Protein AF-A0A812WXT7-F1 (afdb_monomer_lite)

Foldseek 3Di:
DDDDDDDDDPDPPPPPDPPDPPPQFDDQDDQDAAPALCLCVLCVVCPVLLVPLLAVVSLLVSSLVSLVVLLVVLCVQLPPVVPQKHFRVSLVVVVVVQVVPPDNPRVSNNSNLSVLVSVVCVVDDRGNPDIQGNVNSVVSSVVSSLDPRNVVNSVVVSCVSNDPPSCDPPHDDDPVNVVVSNVD

Structure (mmCIF, N/CA/C/O backbone):
data_AF-A0A812WXT7-F1
#
_entry.id   AF-A0A812WXT7-F1
#
loop_
_atom_site.group_PDB
_atom_site.id
_atom_site.type_symbol
_atom_site.label_atom_id
_atom_site.label_alt_id
_atom_site.label_comp_id
_atom_site.label_asym_id
_atom_site.label_entity_id
_atom_site.label_seq_id
_atom_site.pdbx_PDB_ins_code
_atom_site.Cartn_x
_atom_site.Cartn_y
_atom_site.Cartn_z
_atom_site.occupancy
_atom_site.B_iso_or_equiv
_atom_site.auth_seq_id
_atom_site.auth_comp_id
_atom_site.auth_asym_id
_atom_site.auth_atom_id
_atom_site.pdbx_PDB_model_num
ATOM 1 N N . MET A 1 1 ? 9.329 -41.375 73.155 1.00 50.59 1 MET A N 1
ATOM 2 C CA . MET A 1 1 ? 8.794 -41.539 71.786 1.00 50.59 1 MET A CA 1
ATOM 3 C C . MET A 1 1 ? 8.196 -40.204 71.360 1.00 50.59 1 MET A C 1
ATOM 5 O O . MET A 1 1 ? 7.171 -39.818 71.901 1.00 50.59 1 MET A O 1
ATOM 9 N N . LEU A 1 2 ? 8.899 -39.447 70.510 1.00 48.34 2 LEU A N 1
ATOM 10 C CA . LEU A 1 2 ? 8.478 -38.122 70.032 1.00 48.34 2 LEU A CA 1
ATOM 11 C C . LEU A 1 2 ? 7.523 -38.287 68.840 1.00 48.34 2 LEU A C 1
ATOM 13 O O . LEU A 1 2 ? 7.924 -38.811 67.802 1.00 48.34 2 LEU A O 1
ATOM 17 N N . GLY A 1 3 ? 6.275 -37.841 68.988 1.00 45.75 3 GLY A N 1
ATOM 18 C CA . GLY A 1 3 ? 5.285 -37.813 67.912 1.00 45.75 3 GLY A CA 1
ATOM 19 C C . GLY A 1 3 ? 5.501 -36.611 66.992 1.00 45.75 3 GLY A C 1
ATOM 20 O O . GLY A 1 3 ? 5.468 -35.469 67.441 1.00 45.75 3 GLY A O 1
ATOM 21 N N . ARG A 1 4 ? 5.728 -36.864 65.698 1.00 60.78 4 ARG A N 1
ATOM 22 C CA . ARG A 1 4 ? 5.777 -35.834 64.651 1.00 60.78 4 ARG A CA 1
ATOM 23 C C . ARG A 1 4 ? 4.359 -35.521 64.178 1.00 60.78 4 ARG A C 1
ATOM 25 O O . ARG A 1 4 ? 3.701 -36.369 63.586 1.00 60.78 4 ARG A O 1
ATOM 32 N N . MET A 1 5 ? 3.915 -34.295 64.432 1.00 56.25 5 MET A N 1
ATOM 33 C CA . MET A 1 5 ? 2.644 -33.748 63.963 1.00 56.25 5 MET A CA 1
ATOM 34 C C . MET A 1 5 ? 2.854 -33.175 62.552 1.00 56.25 5 MET A C 1
ATOM 36 O O . MET A 1 5 ? 3.614 -32.226 62.369 1.00 56.25 5 MET A O 1
ATOM 40 N N . VAL A 1 6 ? 2.246 -33.800 61.543 1.00 58.62 6 VAL A N 1
ATOM 41 C CA . VAL A 1 6 ? 2.326 -33.373 60.138 1.00 58.62 6 VAL A CA 1
ATOM 42 C C . VAL A 1 6 ? 1.180 -32.399 59.863 1.00 58.62 6 VAL A C 1
ATOM 44 O O . VAL A 1 6 ? 0.021 -32.799 59.804 1.00 58.62 6 VAL A O 1
ATOM 47 N N . CYS A 1 7 ? 1.503 -31.114 59.713 1.00 61.91 7 CYS A N 1
ATOM 48 C CA . CYS A 1 7 ? 0.559 -30.085 59.275 1.00 61.91 7 CYS A CA 1
ATOM 49 C C . CYS A 1 7 ? 0.383 -30.154 57.753 1.00 61.91 7 CYS A C 1
ATOM 51 O O . CYS A 1 7 ? 1.289 -29.797 57.001 1.00 61.91 7 CYS A O 1
ATOM 53 N N . PHE A 1 8 ? -0.794 -30.582 57.298 1.00 54.81 8 PHE A N 1
ATOM 54 C CA . PHE A 1 8 ? -1.214 -30.455 55.904 1.00 54.81 8 PHE A CA 1
ATOM 55 C C . PHE A 1 8 ? -1.748 -29.039 55.658 1.00 54.81 8 PHE A C 1
ATOM 57 O O . PHE A 1 8 ? -2.830 -28.682 56.120 1.00 54.81 8 PHE A O 1
ATOM 64 N N . VAL A 1 9 ? -0.991 -28.228 54.917 1.00 61.16 9 VAL A N 1
ATOM 65 C CA . VAL A 1 9 ? -1.460 -26.934 54.403 1.00 61.16 9 VAL A CA 1
ATOM 66 C C . VAL A 1 9 ? -2.227 -27.191 53.106 1.00 61.16 9 VAL A C 1
ATOM 68 O O . VAL A 1 9 ? -1.639 -27.433 52.055 1.00 61.16 9 VAL A O 1
ATOM 71 N N . LEU A 1 10 ? -3.557 -27.164 53.187 1.00 58.06 10 LEU A N 1
ATOM 72 C CA . LEU A 1 10 ? -4.447 -27.171 52.027 1.00 58.06 10 LEU A CA 1
ATOM 73 C C . LEU A 1 10 ? -4.404 -25.792 51.355 1.00 58.06 10 LEU A C 1
ATOM 75 O O . LEU A 1 10 ? -5.070 -24.852 51.786 1.00 58.06 10 LEU A O 1
ATOM 79 N N . VAL A 1 11 ? -3.611 -25.668 50.291 1.00 64.44 11 VAL A N 1
ATOM 80 C CA . VAL A 1 11 ? -3.644 -24.502 49.400 1.00 64.44 11 VAL A CA 1
ATOM 81 C C . VAL A 1 11 ? -4.876 -24.634 48.507 1.00 64.44 11 VAL A C 1
ATOM 83 O O . VAL A 1 11 ? -4.890 -25.407 47.551 1.00 64.44 11 VAL A O 1
ATOM 86 N N . ALA A 1 12 ? -5.934 -23.892 48.830 1.00 62.16 12 ALA A N 1
ATOM 87 C CA . ALA A 1 12 ? -7.093 -23.756 47.961 1.00 62.16 12 ALA A CA 1
ATOM 88 C C . ALA A 1 12 ? -6.684 -22.974 46.703 1.00 62.16 12 ALA A C 1
ATOM 90 O O . ALA A 1 12 ? -6.575 -21.747 46.722 1.00 62.16 12 ALA A O 1
ATOM 91 N N . ALA A 1 13 ? -6.431 -23.686 45.604 1.00 62.03 13 ALA A N 1
ATOM 92 C CA . ALA A 1 13 ? -6.264 -23.075 44.295 1.00 62.03 13 ALA A CA 1
ATOM 93 C C . ALA A 1 13 ? -7.601 -22.440 43.893 1.00 62.03 13 ALA A C 1
ATOM 95 O O . ALA A 1 13 ? -8.554 -23.132 43.532 1.00 62.03 13 ALA A O 1
ATOM 96 N N . ALA A 1 14 ? -7.692 -21.115 44.006 1.00 63.47 14 ALA A N 1
ATOM 97 C CA . ALA A 1 14 ? -8.832 -20.365 43.511 1.00 63.47 14 ALA A CA 1
ATOM 98 C C . ALA A 1 14 ? -8.919 -20.573 41.993 1.00 63.47 14 ALA A C 1
ATOM 100 O O . ALA A 1 14 ? -8.155 -19.985 41.228 1.00 63.47 14 ALA A O 1
ATOM 101 N N . VAL A 1 15 ? -9.838 -21.438 41.560 1.00 69.75 15 VAL A N 1
ATOM 102 C CA . VAL A 1 15 ? -10.176 -21.625 40.149 1.00 69.75 15 VAL A CA 1
ATOM 103 C C . VAL A 1 15 ? -10.737 -20.295 39.658 1.00 69.75 15 VAL A C 1
ATOM 105 O O . VAL A 1 15 ? -11.879 -19.934 39.952 1.00 69.75 15 VAL A O 1
ATOM 108 N N . ALA A 1 16 ? -9.896 -19.520 38.972 1.00 68.50 16 ALA A N 1
ATOM 109 C CA . ALA A 1 16 ? -10.296 -18.261 38.374 1.00 68.50 16 ALA A CA 1
ATOM 110 C C . ALA A 1 16 ? -11.482 -18.539 37.446 1.00 68.50 16 ALA A C 1
ATOM 112 O O . ALA A 1 16 ? -11.361 -19.312 36.494 1.00 68.50 16 ALA A O 1
ATOM 113 N N . LYS A 1 17 ? -12.642 -17.937 37.745 1.00 66.25 17 LYS A N 1
ATOM 114 C CA . LYS A 1 17 ? -13.826 -18.044 36.887 1.00 66.25 17 LYS A CA 1
ATOM 115 C C . LYS A 1 17 ? -13.407 -17.706 35.448 1.00 66.25 17 LYS A C 1
ATOM 117 O O . LYS A 1 17 ? -12.748 -16.675 35.268 1.00 66.25 17 LYS A O 1
ATOM 122 N N . PRO A 1 18 ? -13.760 -18.531 34.443 1.00 65.19 18 PRO A N 1
ATOM 123 C CA . PRO A 1 18 ? -13.438 -18.240 33.054 1.00 65.19 18 PRO A CA 1
ATOM 124 C C . PRO A 1 18 ? -13.976 -16.848 32.730 1.00 65.19 18 PRO A C 1
ATOM 126 O O . PRO A 1 18 ? -15.171 -16.579 32.872 1.00 65.19 18 PRO A O 1
ATOM 129 N N . ARG A 1 19 ? -13.070 -15.923 32.396 1.00 61.56 19 ARG A N 1
ATOM 130 C CA . ARG A 1 19 ? -13.448 -14.552 32.055 1.00 61.56 19 ARG A CA 1
ATOM 131 C C . ARG A 1 19 ? -14.352 -14.641 30.831 1.00 61.56 19 ARG A C 1
ATOM 133 O O . ARG A 1 19 ? -13.919 -15.148 29.800 1.00 61.56 19 ARG A O 1
ATOM 140 N N . GLN A 1 20 ? -15.594 -14.169 30.943 1.00 59.34 20 GLN A N 1
ATOM 141 C CA . GLN A 1 20 ? -16.441 -14.013 29.765 1.00 59.34 20 GLN A CA 1
ATOM 142 C C . GLN A 1 20 ? -15.686 -13.145 28.744 1.00 59.34 20 GLN A C 1
ATOM 144 O O . GLN A 1 20 ? -15.159 -12.095 29.134 1.00 59.34 20 GLN A O 1
ATOM 149 N N . PRO A 1 21 ? -15.593 -13.561 27.468 1.00 55.16 21 PRO A N 1
ATOM 150 C CA . PRO A 1 21 ? -14.960 -12.746 26.445 1.00 55.16 21 PRO A CA 1
ATOM 151 C C . PRO A 1 21 ? -15.746 -11.438 26.343 1.00 55.16 21 PRO A C 1
ATOM 153 O O . PRO A 1 21 ? -16.931 -11.429 26.009 1.00 55.16 21 PRO A O 1
ATOM 156 N N . LYS A 1 22 ? -15.107 -10.320 26.702 1.00 53.78 22 LYS A N 1
ATOM 157 C CA . LYS A 1 22 ? -15.711 -8.995 26.547 1.00 53.78 22 LYS A CA 1
ATOM 158 C C . LYS A 1 22 ? -16.034 -8.803 25.063 1.00 53.78 22 LYS A C 1
ATOM 160 O O . LYS A 1 22 ? -15.193 -9.101 24.216 1.00 53.78 22 LYS A O 1
ATOM 165 N N . SER A 1 23 ? -17.213 -8.264 24.738 1.00 57.16 23 SER A N 1
ATOM 166 C CA . SER A 1 23 ? -17.648 -7.954 23.360 1.00 57.16 23 SER A CA 1
ATOM 167 C C . SER A 1 23 ? -16.867 -6.781 22.731 1.00 57.16 23 SER A C 1
ATOM 169 O O . SER A 1 23 ? -17.418 -5.958 22.002 1.00 57.16 23 SER A O 1
ATOM 171 N N . THR A 1 24 ? -15.594 -6.625 23.086 1.00 64.12 24 THR A N 1
ATOM 172 C CA . THR A 1 24 ? -14.773 -5.453 22.791 1.00 64.12 24 THR A CA 1
ATOM 173 C C . THR A 1 24 ? -14.035 -5.543 21.464 1.00 64.12 24 THR A C 1
ATOM 175 O O . THR A 1 24 ? -13.471 -4.533 21.066 1.00 64.12 24 THR A O 1
ATOM 178 N N . TYR A 1 25 ? -14.046 -6.684 20.773 1.00 70.44 25 TYR A N 1
ATOM 179 C CA . TYR A 1 25 ? -13.374 -6.815 19.479 1.00 70.44 25 TYR A CA 1
ATOM 180 C C . TYR A 1 25 ? -14.001 -5.883 18.443 1.00 70.44 25 TYR A C 1
ATOM 182 O O . TYR A 1 25 ? -15.202 -5.959 18.164 1.00 70.44 25 TYR A O 1
ATOM 190 N N . VAL A 1 26 ? -13.182 -4.991 17.888 1.00 81.00 26 VAL A N 1
ATOM 191 C CA . VAL A 1 26 ? -13.604 -4.133 16.781 1.00 81.00 26 VAL A CA 1
ATOM 192 C C . VAL A 1 26 ? -13.580 -4.980 15.516 1.00 81.00 26 VAL A C 1
ATOM 194 O O . VAL A 1 26 ? -12.633 -5.725 15.269 1.00 81.00 26 VAL A O 1
ATOM 197 N N . LYS A 1 27 ? -14.646 -4.914 14.717 1.00 88.88 27 LYS A N 1
ATOM 198 C CA . LYS A 1 27 ? -14.704 -5.637 13.446 1.00 88.88 27 LYS A CA 1
ATOM 199 C C . LYS A 1 27 ? -13.978 -4.822 12.385 1.00 88.88 27 LYS A C 1
ATOM 201 O O . LYS A 1 27 ? -14.403 -3.711 12.086 1.00 88.88 27 LYS A O 1
ATOM 206 N N . VAL A 1 28 ? -12.929 -5.391 11.794 1.00 89.75 28 VAL A N 1
ATOM 207 C CA . VAL A 1 28 ? -12.269 -4.792 10.626 1.00 89.75 28 VAL A CA 1
ATOM 208 C C . VAL A 1 28 ? -13.287 -4.674 9.494 1.00 89.75 28 VAL A C 1
ATOM 210 O O . VAL A 1 28 ? -14.007 -5.646 9.228 1.00 89.75 28 VAL A O 1
ATOM 213 N N . PRO A 1 29 ? -13.371 -3.523 8.809 1.00 91.44 29 PRO A N 1
ATOM 214 C CA . PRO A 1 29 ? -14.277 -3.377 7.685 1.00 91.44 29 PRO A CA 1
ATOM 215 C C . PRO A 1 29 ? -13.925 -4.373 6.572 1.00 91.44 29 PRO A C 1
ATOM 217 O O . PRO A 1 29 ? -12.761 -4.692 6.298 1.00 91.44 29 PRO A O 1
ATOM 220 N N . VAL A 1 30 ? -14.956 -4.876 5.898 1.00 90.81 30 VAL A N 1
ATOM 221 C CA . VAL A 1 30 ? -14.765 -5.686 4.697 1.00 90.81 30 VAL A CA 1
ATOM 222 C C . VAL A 1 30 ? -14.401 -4.742 3.558 1.00 90.81 30 VAL A C 1
ATOM 224 O O . VAL A 1 30 ? -15.223 -3.945 3.107 1.00 90.81 30 VAL A O 1
ATOM 227 N N . VAL A 1 31 ? -13.151 -4.834 3.115 1.00 90.19 31 VAL A N 1
ATOM 228 C CA . VAL A 1 31 ? -12.631 -4.127 1.945 1.00 90.19 31 VAL A CA 1
ATOM 229 C C . VAL A 1 31 ? -12.404 -5.167 0.849 1.00 90.19 31 VAL A C 1
ATOM 231 O O . VAL A 1 31 ? -11.516 -6.007 1.019 1.00 90.19 31 VAL A O 1
ATOM 234 N N . PRO A 1 32 ? -13.235 -5.176 -0.211 1.00 89.69 32 PRO A N 1
ATOM 235 C CA . PRO A 1 32 ? -13.019 -5.994 -1.396 1.00 89.69 32 PRO A CA 1
ATOM 236 C C . PRO A 1 32 ? -11.614 -5.836 -1.963 1.00 89.69 32 PRO A C 1
ATOM 238 O O . PRO A 1 32 ? -11.082 -4.723 -2.009 1.00 89.69 32 PRO A O 1
ATOM 241 N N . GLU A 1 33 ? -11.047 -6.944 -2.431 1.00 89.38 33 GLU A N 1
ATOM 242 C CA . GLU A 1 33 ? -9.772 -6.909 -3.130 1.00 89.38 33 GLU A CA 1
ATOM 243 C C . GLU A 1 33 ? -9.891 -6.047 -4.401 1.00 89.38 33 GLU A C 1
ATOM 245 O O . GLU A 1 33 ? -10.820 -6.244 -5.191 1.00 89.38 33 GLU A O 1
ATOM 250 N N . PRO A 1 34 ? -8.993 -5.069 -4.604 1.00 88.56 34 PRO A N 1
ATOM 251 C CA . PRO A 1 34 ? -8.978 -4.250 -5.813 1.00 88.56 34 PRO A CA 1
ATOM 252 C C . PRO A 1 34 ? -8.693 -5.115 -7.040 1.00 88.56 34 PRO A C 1
ATOM 254 O O . PRO A 1 34 ? -7.851 -5.997 -6.967 1.00 88.56 34 PRO A O 1
ATOM 257 N N . THR A 1 35 ? -9.309 -4.850 -8.193 1.00 87.62 35 THR A N 1
ATOM 258 C CA . THR A 1 35 ? -8.969 -5.560 -9.446 1.00 87.62 35 THR A CA 1
ATOM 259 C C . THR A 1 35 ? -7.606 -5.152 -10.011 1.00 87.62 35 THR A C 1
ATOM 261 O O . THR A 1 35 ? -6.975 -5.946 -10.697 1.00 87.62 35 THR A O 1
ATOM 264 N N . THR A 1 36 ? -7.144 -3.946 -9.682 1.00 89.81 36 THR A N 1
ATOM 265 C CA . THR A 1 36 ? -5.890 -3.329 -10.132 1.00 89.81 36 THR A CA 1
ATOM 266 C C . THR A 1 36 ? -5.258 -2.549 -8.981 1.00 89.81 36 THR A C 1
ATOM 268 O O . THR A 1 36 ? -5.968 -1.991 -8.143 1.00 89.81 36 THR A O 1
ATOM 271 N N . CYS A 1 37 ? -3.931 -2.482 -8.946 1.00 88.81 37 CYS A N 1
ATOM 272 C CA . CYS A 1 37 ? -3.181 -1.615 -8.048 1.00 88.81 37 CYS A CA 1
ATOM 273 C C . CYS A 1 37 ? -3.259 -0.129 -8.435 1.00 88.81 37 CYS A C 1
ATOM 275 O O . CYS A 1 37 ? -2.916 0.733 -7.627 1.00 88.81 37 CYS A O 1
ATOM 277 N N . GLY A 1 38 ? -3.754 0.186 -9.634 1.00 88.56 38 GLY A N 1
ATOM 278 C CA . GLY A 1 38 ? -3.927 1.548 -10.118 1.00 88.56 38 GLY A CA 1
ATOM 279 C C . GLY A 1 38 ? -2.606 2.241 -10.449 1.00 88.56 38 GLY A C 1
ATOM 280 O O . GLY A 1 38 ? -2.569 3.473 -10.455 1.00 88.56 38 GLY A O 1
ATOM 281 N N . LEU A 1 39 ? -1.544 1.484 -10.730 1.00 89.00 39 LEU A N 1
ATOM 282 C CA . LEU A 1 39 ? -0.192 1.992 -10.951 1.00 89.00 39 LEU A CA 1
ATOM 283 C C . LEU A 1 39 ? -0.124 2.937 -12.155 1.00 89.00 39 LEU A C 1
ATOM 285 O O . LEU A 1 39 ? 0.495 3.995 -12.072 1.00 89.00 39 LEU A O 1
ATOM 289 N N . ALA A 1 40 ? -0.852 2.632 -13.231 1.00 87.94 40 ALA A N 1
ATOM 290 C CA . ALA A 1 40 ? -0.954 3.524 -14.386 1.00 87.94 40 ALA A CA 1
ATOM 291 C C . ALA A 1 40 ? -1.489 4.919 -14.004 1.00 87.94 40 ALA A C 1
ATOM 293 O O . ALA A 1 40 ? -1.033 5.935 -14.523 1.00 87.94 40 ALA A O 1
ATOM 294 N N . ASN A 1 41 ? -2.427 4.993 -13.052 1.00 88.75 41 ASN A N 1
ATOM 295 C CA . ASN A 1 41 ? -2.948 6.273 -12.565 1.00 88.75 41 ASN A CA 1
ATOM 296 C C . ASN A 1 41 ? -1.956 6.991 -11.642 1.00 88.75 41 ASN A C 1
ATOM 298 O O . ASN A 1 41 ? -1.952 8.219 -11.614 1.00 88.75 41 ASN A O 1
ATOM 302 N N . LEU A 1 42 ? -1.148 6.236 -10.892 1.00 87.00 42 LEU A N 1
ATOM 303 C CA . LEU A 1 42 ? -0.105 6.775 -10.018 1.00 87.00 42 LEU A CA 1
ATOM 304 C C . LEU A 1 42 ? 1.045 7.398 -10.813 1.00 87.00 42 LEU A C 1
ATOM 306 O O . LEU A 1 42 ? 1.552 8.440 -10.416 1.00 87.00 42 LEU A O 1
ATOM 310 N N . LEU A 1 43 ? 1.419 6.789 -11.940 1.00 85.25 43 LEU A N 1
ATOM 311 C CA . LEU A 1 43 ? 2.529 7.239 -12.785 1.00 85.25 43 LEU A CA 1
ATOM 312 C C . LEU A 1 43 ? 2.136 8.300 -13.824 1.00 85.25 43 LEU A C 1
ATOM 314 O O . LEU A 1 43 ? 2.990 9.057 -14.276 1.00 85.25 43 LEU A O 1
ATOM 318 N N . ARG A 1 44 ? 0.845 8.419 -14.169 1.00 79.88 44 ARG A N 1
ATOM 319 C CA . ARG A 1 44 ? 0.329 9.406 -15.141 1.00 79.88 44 ARG A CA 1
ATOM 320 C C . ARG A 1 44 ? 0.823 10.860 -14.947 1.00 79.88 44 ARG A C 1
ATOM 322 O O . ARG A 1 44 ? 0.976 11.530 -15.965 1.00 79.88 44 ARG A O 1
ATOM 329 N N . PRO A 1 45 ? 1.057 11.393 -13.729 1.00 69.38 45 PRO A N 1
ATOM 330 C CA . PRO A 1 45 ? 1.522 12.772 -13.552 1.00 69.38 45 PRO A CA 1
ATOM 331 C C . PRO A 1 45 ? 2.964 13.041 -14.001 1.00 69.38 45 PRO A C 1
ATOM 333 O O . PRO A 1 45 ? 3.375 14.197 -13.967 1.00 69.38 45 PRO A O 1
ATOM 336 N N . GLN A 1 46 ? 3.741 12.020 -14.368 1.00 73.44 46 GLN A N 1
ATOM 337 C CA . GLN A 1 46 ? 5.184 12.147 -14.577 1.00 73.44 46 GLN A CA 1
ATOM 338 C C . GLN A 1 46 ? 5.576 11.803 -16.025 1.00 73.44 46 GLN A C 1
ATOM 340 O O . GLN A 1 46 ? 6.124 10.733 -16.276 1.00 73.44 46 GLN A O 1
ATOM 345 N N . PRO A 1 47 ? 5.295 12.686 -17.003 1.00 67.31 47 PRO A N 1
ATOM 346 C CA . PRO A 1 47 ? 5.628 12.447 -18.409 1.00 67.31 47 PRO A CA 1
ATOM 347 C C . PRO A 1 47 ? 7.140 12.311 -18.642 1.00 67.31 47 PRO A C 1
ATOM 349 O O . PRO A 1 47 ? 7.560 11.542 -19.502 1.00 67.31 47 PRO A O 1
ATOM 352 N N . ASP A 1 48 ? 7.949 13.002 -17.837 1.00 72.44 48 ASP A N 1
ATOM 353 C CA . ASP A 1 48 ? 9.408 13.020 -17.975 1.00 72.44 48 ASP A CA 1
ATOM 354 C C . ASP A 1 48 ? 10.065 11.704 -17.532 1.00 72.44 48 ASP A C 1
ATOM 356 O O . ASP A 1 48 ? 11.148 11.373 -18.006 1.00 72.44 48 ASP A O 1
ATOM 360 N N . LEU A 1 49 ? 9.392 10.897 -16.696 1.00 66.62 49 LEU A N 1
ATOM 361 C CA . LEU A 1 49 ? 9.869 9.553 -16.339 1.00 66.62 49 LEU A CA 1
ATOM 362 C C . LEU A 1 49 ? 9.986 8.634 -17.553 1.00 66.62 49 LEU A C 1
ATOM 364 O O . LEU A 1 49 ? 10.759 7.680 -17.529 1.00 66.62 49 LEU A O 1
ATOM 368 N N . PHE A 1 50 ? 9.203 8.907 -18.597 1.00 65.50 50 PHE A N 1
ATOM 369 C CA . PHE A 1 50 ? 9.173 8.089 -19.800 1.00 65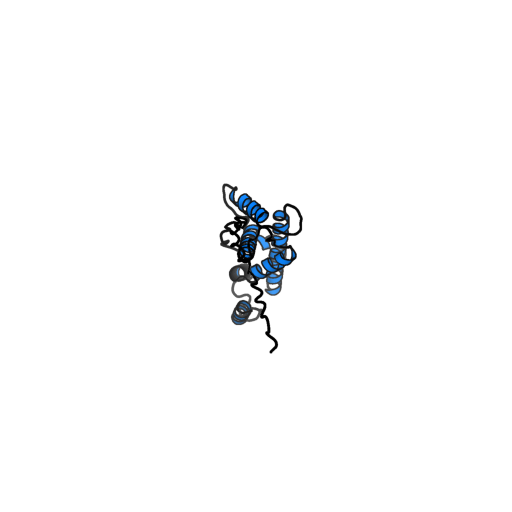.50 50 PHE A CA 1
ATOM 370 C C . PHE A 1 50 ? 10.237 8.486 -20.823 1.00 65.50 50 PHE A C 1
ATOM 372 O O . PHE A 1 50 ? 10.481 7.722 -21.752 1.00 65.50 50 PHE A O 1
ATOM 379 N N . ALA A 1 51 ? 10.907 9.629 -20.638 1.00 67.75 51 ALA A N 1
ATOM 380 C CA . ALA A 1 51 ? 12.001 10.047 -21.511 1.00 67.75 51 ALA A CA 1
ATOM 381 C C . ALA A 1 51 ? 13.226 9.119 -21.382 1.00 67.75 51 ALA A C 1
ATOM 383 O O . ALA A 1 51 ? 13.861 8.820 -22.389 1.00 67.75 51 ALA A O 1
ATOM 384 N N . ASP A 1 52 ? 13.479 8.598 -20.173 1.00 61.25 52 ASP A N 1
ATOM 385 C CA . ASP A 1 52 ? 14.566 7.653 -19.859 1.00 61.25 52 ASP A CA 1
ATOM 386 C C . ASP A 1 52 ? 14.054 6.228 -19.540 1.00 61.25 52 ASP A C 1
ATOM 388 O O . ASP A 1 52 ? 14.805 5.369 -19.066 1.00 61.25 52 ASP A O 1
ATOM 392 N N . ALA A 1 53 ? 12.771 5.937 -19.802 1.00 54.47 53 ALA A N 1
ATOM 393 C CA . ALA A 1 53 ? 12.130 4.655 -19.465 1.00 54.47 53 ALA A CA 1
ATOM 394 C C . ALA A 1 53 ? 12.645 3.444 -20.264 1.00 54.47 53 ALA A C 1
ATOM 396 O O . ALA A 1 53 ? 12.153 2.335 -20.073 1.00 54.47 53 ALA A O 1
ATOM 397 N N . THR A 1 54 ? 13.677 3.609 -21.096 1.00 57.75 54 THR A N 1
ATOM 398 C CA . THR A 1 54 ? 14.426 2.482 -21.668 1.00 57.75 54 THR A CA 1
ATOM 399 C C . THR A 1 54 ? 15.165 1.670 -20.599 1.00 57.75 54 THR A C 1
ATOM 401 O O . THR A 1 54 ? 15.608 0.559 -20.878 1.00 57.75 54 THR A O 1
ATOM 404 N N . PHE A 1 55 ? 15.307 2.199 -19.377 1.00 71.50 55 PHE A N 1
ATOM 405 C CA . PHE A 1 55 ? 15.917 1.499 -18.249 1.00 71.50 55 PHE A CA 1
ATOM 406 C C . PHE A 1 55 ? 14.873 1.084 -17.206 1.00 71.50 55 PHE A C 1
ATOM 408 O O . PHE A 1 55 ? 14.360 1.904 -16.443 1.00 71.50 55 PHE A O 1
ATOM 415 N N . GLU A 1 56 ? 14.630 -0.223 -17.105 1.00 78.19 56 GLU A N 1
ATOM 416 C CA . GLU A 1 56 ? 13.703 -0.829 -16.138 1.00 78.19 56 GLU A CA 1
ATOM 417 C C . GLU A 1 56 ? 13.974 -0.382 -14.693 1.00 78.19 56 GLU A C 1
ATOM 419 O O . GLU A 1 56 ? 13.045 -0.080 -13.948 1.00 78.19 56 GLU A O 1
ATOM 424 N N . GLY A 1 57 ? 15.245 -0.261 -14.293 1.00 83.62 57 GLY A N 1
ATOM 425 C CA . GLY A 1 57 ? 15.606 0.179 -12.941 1.00 83.62 57 GLY A CA 1
ATOM 426 C C . GLY A 1 57 ? 15.073 1.575 -12.586 1.00 83.62 57 GLY A C 1
ATOM 427 O O . GLY A 1 57 ? 14.645 1.801 -11.449 1.00 83.62 57 GLY A O 1
ATOM 428 N N . ALA A 1 58 ? 15.040 2.494 -13.557 1.00 83.31 58 ALA A N 1
ATOM 429 C CA . ALA A 1 58 ? 14.479 3.830 -13.373 1.00 83.31 58 ALA A CA 1
ATOM 430 C C . ALA A 1 58 ? 12.952 3.764 -13.229 1.00 83.31 58 ALA A C 1
ATOM 432 O O . ALA A 1 58 ? 12.393 4.344 -12.297 1.00 83.31 58 ALA A O 1
ATOM 433 N N . PHE A 1 59 ? 12.287 2.979 -14.083 1.00 84.31 59 PHE A N 1
ATOM 434 C CA . PHE A 1 59 ? 10.843 2.759 -14.010 1.00 84.31 59 PHE A CA 1
ATOM 435 C C . PHE A 1 59 ? 10.413 2.112 -12.686 1.00 84.31 59 PHE A C 1
ATOM 437 O O . PHE A 1 59 ? 9.456 2.562 -12.060 1.00 84.31 59 PHE A O 1
ATOM 444 N N . VAL A 1 60 ? 11.137 1.091 -12.219 1.00 88.38 60 VAL A N 1
ATOM 445 C CA . VAL A 1 60 ? 10.873 0.426 -10.935 1.00 88.38 60 VAL A CA 1
ATOM 446 C C . VAL A 1 60 ? 10.997 1.416 -9.782 1.00 88.38 60 VAL A C 1
ATOM 448 O O . VAL A 1 60 ? 10.067 1.536 -8.986 1.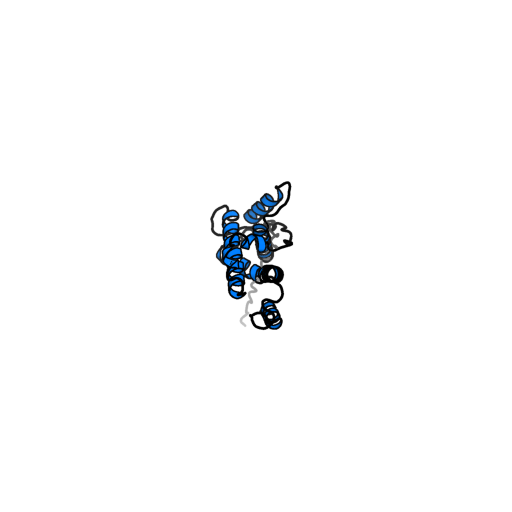00 88.38 60 VAL A O 1
ATOM 451 N N . SER A 1 61 ? 12.101 2.167 -9.730 1.00 89.12 61 SER A N 1
ATOM 452 C CA . SER A 1 61 ? 12.331 3.174 -8.685 1.00 89.12 61 SER A CA 1
ATOM 453 C C . SER A 1 61 ? 11.214 4.219 -8.659 1.00 89.12 61 SER A C 1
ATOM 455 O O . SER A 1 61 ? 10.733 4.611 -7.596 1.00 89.12 61 SER A O 1
ATOM 457 N N . ALA A 1 62 ? 10.752 4.633 -9.837 1.00 88.62 62 ALA A N 1
ATOM 458 C CA . ALA A 1 62 ? 9.674 5.593 -9.977 1.00 88.62 62 ALA A CA 1
ATOM 459 C C . ALA A 1 62 ? 8.300 5.042 -9.574 1.00 88.62 62 ALA A C 1
ATOM 461 O O . ALA A 1 62 ? 7.540 5.719 -8.882 1.00 88.62 62 ALA A O 1
ATOM 462 N N . ALA A 1 63 ? 7.989 3.803 -9.960 1.00 90.06 63 ALA A N 1
ATOM 463 C CA . ALA A 1 63 ? 6.777 3.107 -9.544 1.00 90.06 63 ALA A CA 1
ATOM 464 C C . ALA A 1 63 ? 6.716 2.972 -8.017 1.00 90.06 63 ALA A C 1
ATOM 466 O O . ALA A 1 63 ? 5.689 3.274 -7.408 1.00 90.06 63 ALA A O 1
ATOM 467 N N . GLU A 1 64 ? 7.823 2.575 -7.387 1.00 93.00 64 GLU A N 1
ATOM 468 C CA . GLU A 1 64 ? 7.917 2.474 -5.931 1.00 93.00 64 GLU A CA 1
ATOM 469 C C . GLU A 1 64 ? 7.754 3.836 -5.251 1.00 93.00 64 GLU A C 1
ATOM 471 O O . GLU A 1 64 ? 6.984 3.957 -4.294 1.00 93.00 64 GLU A O 1
ATOM 476 N N . ALA A 1 65 ? 8.416 4.875 -5.767 1.00 92.00 65 ALA A N 1
ATOM 477 C CA . ALA A 1 65 ? 8.279 6.235 -5.258 1.00 92.00 65 ALA A CA 1
ATOM 478 C C . ALA A 1 65 ? 6.826 6.733 -5.343 1.00 92.00 65 ALA A C 1
ATOM 480 O O . ALA A 1 65 ? 6.293 7.233 -4.352 1.00 92.00 65 ALA A O 1
ATOM 481 N N . ALA A 1 66 ? 6.154 6.521 -6.479 1.00 90.75 66 ALA A N 1
ATOM 482 C CA . ALA A 1 66 ? 4.765 6.927 -6.681 1.00 90.75 66 ALA A CA 1
ATOM 483 C C . ALA A 1 66 ? 3.799 6.201 -5.728 1.00 90.75 66 ALA A C 1
ATOM 485 O O . ALA A 1 66 ? 2.872 6.810 -5.186 1.00 90.75 66 ALA A O 1
ATOM 486 N N . VAL A 1 67 ? 4.024 4.908 -5.468 1.00 92.19 67 VAL A N 1
ATOM 487 C CA . VAL A 1 67 ? 3.248 4.151 -4.474 1.00 92.19 67 VAL A CA 1
ATOM 488 C C . VAL A 1 67 ? 3.488 4.696 -3.069 1.00 92.19 67 VAL A C 1
ATOM 490 O O . VAL A 1 67 ? 2.519 4.925 -2.347 1.00 92.19 67 VAL A O 1
ATOM 493 N N . ARG A 1 68 ? 4.740 4.946 -2.666 1.00 93.81 68 ARG A N 1
ATOM 494 C CA . ARG A 1 68 ? 5.047 5.502 -1.335 1.00 93.81 68 ARG A CA 1
ATOM 495 C C . ARG A 1 68 ? 4.441 6.889 -1.140 1.00 93.81 68 ARG A C 1
ATOM 497 O O . ARG A 1 68 ? 3.850 7.157 -0.094 1.00 93.81 68 ARG A O 1
ATOM 504 N N . GLU A 1 69 ? 4.518 7.752 -2.148 1.00 91.88 69 GLU A N 1
ATOM 505 C CA . GLU A 1 69 ? 3.896 9.077 -2.114 1.00 91.88 69 GLU A CA 1
ATOM 506 C C . GLU A 1 69 ? 2.373 8.972 -1.950 1.00 91.88 69 GLU A C 1
ATOM 508 O O . GLU A 1 69 ? 1.784 9.610 -1.070 1.00 91.88 69 GLU A O 1
ATOM 513 N N . ALA A 1 70 ? 1.730 8.110 -2.741 1.00 90.25 70 ALA A N 1
ATOM 514 C CA . ALA A 1 70 ? 0.295 7.880 -2.650 1.00 90.25 70 ALA A CA 1
ATOM 515 C C . ALA A 1 70 ? -0.122 7.263 -1.308 1.00 90.25 70 ALA A C 1
ATOM 517 O O . ALA A 1 70 ? -1.170 7.635 -0.772 1.00 90.25 70 ALA A O 1
ATOM 518 N N . ALA A 1 71 ? 0.701 6.379 -0.737 1.00 91.44 71 ALA A N 1
ATOM 519 C CA . ALA A 1 71 ? 0.500 5.820 0.595 1.00 91.44 71 ALA A CA 1
ATOM 520 C C . ALA A 1 71 ? 0.553 6.917 1.663 1.00 91.44 71 ALA A C 1
ATOM 522 O O . ALA A 1 71 ? -0.337 6.990 2.508 1.00 91.44 71 ALA A O 1
ATOM 523 N N . GLY A 1 72 ? 1.542 7.814 1.592 1.00 92.50 72 GLY A N 1
ATOM 524 C CA . GLY A 1 72 ? 1.666 8.952 2.503 1.00 92.50 72 GLY A CA 1
ATOM 525 C C . GLY A 1 72 ? 0.506 9.943 2.374 1.00 92.50 72 GLY A C 1
ATOM 526 O O . GLY A 1 72 ? -0.008 10.447 3.375 1.00 92.50 72 GLY A O 1
ATOM 527 N N . ALA A 1 73 ? 0.033 10.199 1.152 1.00 90.69 73 ALA A N 1
ATOM 528 C CA . ALA A 1 73 ? -1.148 11.026 0.917 1.00 90.69 73 ALA A CA 1
ATOM 529 C C . ALA A 1 73 ? -2.434 10.366 1.441 1.00 90.69 73 ALA A C 1
ATOM 531 O O . ALA A 1 73 ? -3.292 11.050 2.002 1.00 90.69 73 ALA A O 1
ATOM 532 N N . ALA A 1 74 ? -2.571 9.046 1.282 1.00 90.56 74 ALA A N 1
ATOM 533 C CA . ALA A 1 74 ? -3.674 8.283 1.851 1.00 90.56 74 ALA A CA 1
ATOM 534 C C . ALA A 1 74 ? -3.618 8.309 3.383 1.00 90.56 74 ALA A C 1
ATOM 536 O O . ALA A 1 74 ? -4.621 8.645 4.001 1.00 90.56 74 ALA A O 1
ATOM 537 N N . TRP A 1 75 ? -2.451 8.065 3.985 1.00 92.44 75 TRP A N 1
ATOM 538 C CA . TRP A 1 75 ? -2.240 8.119 5.433 1.00 92.44 75 TRP A CA 1
ATOM 539 C C . TRP A 1 75 ? -2.761 9.419 6.033 1.00 92.44 75 TRP A C 1
ATOM 541 O O . TRP A 1 75 ? -3.631 9.390 6.893 1.00 92.44 75 TRP A O 1
ATOM 551 N N . LYS A 1 76 ? -2.314 10.565 5.505 1.00 92.44 76 LYS A N 1
ATOM 552 C CA . LYS A 1 76 ? -2.730 11.898 5.978 1.00 92.44 76 LYS A CA 1
ATOM 553 C C . LYS A 1 76 ? -4.243 12.132 5.917 1.00 92.44 76 LYS A C 1
ATOM 555 O O . LYS A 1 76 ? -4.752 12.998 6.615 1.00 92.44 76 LYS A O 1
ATOM 560 N N . ARG A 1 77 ? -4.958 11.419 5.041 1.00 90.38 77 ARG A N 1
ATOM 561 C CA . ARG A 1 77 ? -6.425 11.490 4.939 1.00 90.38 77 ARG A CA 1
ATOM 562 C C . ARG A 1 77 ? -7.125 10.543 5.912 1.00 90.38 77 ARG A C 1
ATOM 564 O O . ARG A 1 77 ? -8.276 10.798 6.252 1.00 90.38 77 ARG A O 1
ATOM 571 N N . LEU A 1 78 ? -6.474 9.439 6.272 1.00 92.12 78 LEU A N 1
ATOM 572 C CA . LEU A 1 78 ? -7.006 8.416 7.172 1.00 92.12 78 LEU A CA 1
ATOM 573 C C . LEU A 1 78 ? -6.786 8.784 8.641 1.00 92.12 78 LEU A C 1
ATOM 575 O O . LEU A 1 78 ? -7.702 8.598 9.433 1.00 92.12 78 LEU A O 1
ATOM 579 N N . ASP A 1 79 ? -5.607 9.324 8.956 1.00 94.56 79 ASP A N 1
ATOM 580 C CA . ASP A 1 79 ? -5.167 9.757 10.287 1.00 94.56 79 ASP A CA 1
ATOM 581 C C . ASP A 1 79 ? -5.849 11.084 10.634 1.00 94.56 79 ASP A C 1
ATOM 583 O O . ASP A 1 79 ? -5.325 12.186 10.446 1.00 94.56 79 ASP A O 1
ATOM 587 N N . SER A 1 80 ? -7.114 10.961 11.021 1.00 92.38 80 SER A N 1
ATOM 588 C CA . SER A 1 80 ? -8.043 12.076 11.174 1.00 92.38 80 SER A CA 1
ATOM 589 C C . SER A 1 80 ? -7.743 12.913 12.412 1.00 92.38 80 SER A C 1
ATOM 591 O O . SER A 1 80 ? -8.028 14.113 12.433 1.00 92.38 80 SER A O 1
ATOM 593 N N . ASN A 1 81 ? -7.168 12.279 13.434 1.00 94.88 81 ASN A N 1
ATOM 594 C CA . ASN A 1 81 ? -6.777 12.910 14.686 1.00 94.88 81 ASN A CA 1
ATOM 595 C C . ASN A 1 81 ? -5.293 13.329 14.711 1.00 94.88 81 ASN A C 1
ATOM 597 O O . ASN A 1 81 ? -4.892 14.006 15.658 1.00 94.88 81 ASN A O 1
ATOM 601 N N . GLN A 1 82 ? -4.523 13.001 13.664 1.00 95.62 82 GLN A N 1
ATOM 602 C CA . GLN A 1 82 ? -3.106 13.334 13.497 1.00 95.62 82 GLN A CA 1
ATOM 603 C C . GLN A 1 82 ? -2.229 12.787 14.629 1.00 95.62 82 GLN A C 1
ATOM 605 O O . GLN A 1 82 ? -1.233 13.411 15.006 1.00 95.62 82 GLN A O 1
ATOM 610 N N . ASP A 1 83 ? -2.603 11.635 15.193 1.00 95.75 83 ASP A N 1
ATOM 611 C CA . ASP A 1 83 ? -1.846 11.015 16.282 1.00 95.75 83 ASP A CA 1
ATOM 612 C C . ASP A 1 83 ? -0.658 10.172 15.777 1.00 95.75 83 ASP A C 1
ATOM 614 O O . ASP A 1 83 ? 0.157 9.696 16.575 1.00 95.75 83 ASP A O 1
ATOM 618 N N . GLY A 1 84 ? -0.520 10.026 14.453 1.00 95.31 84 GLY A N 1
ATOM 619 C CA . GLY A 1 84 ? 0.540 9.244 13.823 1.00 95.31 84 GLY A CA 1
ATOM 620 C C . GLY A 1 84 ? 0.284 7.736 13.848 1.00 95.31 84 GLY A C 1
ATOM 621 O O . GLY A 1 84 ? 1.186 6.957 13.513 1.00 95.31 84 GLY A O 1
ATOM 622 N N . ASN A 1 85 ? -0.923 7.309 14.223 1.00 95.38 85 ASN A N 1
ATOM 623 C CA . ASN A 1 85 ? -1.377 5.929 14.219 1.00 95.38 85 ASN A CA 1
ATOM 624 C C . ASN A 1 85 ? -2.790 5.837 13.644 1.00 95.38 85 ASN A C 1
ATOM 626 O O . ASN A 1 85 ? -3.689 6.561 14.039 1.00 95.38 85 ASN A O 1
ATOM 630 N N . LEU A 1 86 ? -3.006 4.847 12.788 1.00 94.50 86 LEU A N 1
ATOM 631 C CA . LEU A 1 86 ? -4.333 4.485 12.320 1.00 94.50 86 LEU A CA 1
ATOM 632 C C . LEU A 1 86 ? -4.955 3.446 13.237 1.00 94.50 86 LEU A C 1
ATOM 634 O O . LEU A 1 86 ? -4.331 2.424 13.546 1.00 94.50 86 LEU A O 1
ATOM 638 N N . ASP A 1 87 ? -6.212 3.659 13.611 1.00 94.19 87 ASP A N 1
ATOM 639 C CA . ASP A 1 87 ? -7.043 2.620 14.217 1.00 94.19 87 ASP A CA 1
ATOM 640 C C . ASP A 1 87 ? -8.129 2.069 13.283 1.00 94.19 87 ASP A C 1
ATOM 642 O O . ASP A 1 87 ? -8.335 2.493 12.141 1.00 94.19 87 ASP A O 1
ATOM 646 N N . VAL A 1 88 ? -8.812 1.031 13.770 1.00 92.06 88 VAL A N 1
ATOM 647 C CA . VAL A 1 88 ? -9.867 0.345 13.018 1.00 92.06 88 VAL A CA 1
ATOM 648 C C . VAL A 1 88 ? -11.082 1.252 12.794 1.00 92.06 88 VAL A C 1
ATOM 650 O O . VAL A 1 88 ? -11.789 1.073 11.797 1.00 92.06 88 VAL A O 1
ATOM 653 N N . ASP A 1 89 ? -11.346 2.215 13.679 1.00 92.38 89 ASP A N 1
ATOM 654 C CA . ASP A 1 89 ? -12.488 3.121 13.555 1.00 92.38 89 ASP A CA 1
ATOM 655 C C . ASP A 1 89 ? -12.243 4.152 12.449 1.00 92.38 89 ASP A C 1
ATOM 657 O O . ASP A 1 89 ? -13.141 4.388 11.631 1.00 92.38 89 ASP A O 1
ATOM 661 N N . GLU A 1 90 ? -11.022 4.674 12.347 1.00 93.88 90 GLU A N 1
ATOM 662 C CA . GLU A 1 90 ? -10.568 5.535 11.252 1.00 93.88 90 GLU A CA 1
ATOM 663 C C . GLU A 1 90 ? -10.610 4.814 9.905 1.00 93.88 90 GLU A C 1
ATOM 665 O O . GLU A 1 90 ? -11.229 5.300 8.951 1.00 93.88 90 GLU A O 1
ATOM 670 N N . LEU A 1 91 ? -10.071 3.590 9.838 1.00 93.31 91 LEU A N 1
ATOM 671 C CA . LEU A 1 91 ? -10.184 2.756 8.640 1.00 93.31 91 LEU A CA 1
ATOM 672 C C . LEU A 1 91 ? -11.658 2.514 8.272 1.00 93.31 91 LEU A C 1
ATOM 674 O O . LEU A 1 91 ? -12.055 2.633 7.111 1.00 93.31 91 LEU A O 1
ATOM 678 N N . SER A 1 92 ? -12.502 2.210 9.259 1.00 92.06 92 SER A N 1
ATOM 679 C CA . SER A 1 92 ? -13.937 1.990 9.052 1.00 92.06 92 SER A CA 1
ATOM 680 C C . SER A 1 92 ? -14.658 3.246 8.575 1.00 92.06 92 SER A C 1
ATOM 682 O O . SER A 1 92 ? -15.609 3.151 7.793 1.00 92.06 92 SER A O 1
ATOM 684 N N . ALA A 1 93 ? -14.273 4.422 9.068 1.00 91.25 93 ALA A N 1
ATOM 685 C CA . ALA A 1 93 ? -14.814 5.699 8.624 1.00 91.25 93 ALA A CA 1
ATOM 686 C C . ALA A 1 93 ? -14.439 5.964 7.161 1.00 91.25 93 ALA A C 1
ATOM 688 O O . ALA A 1 93 ? -15.324 6.265 6.355 1.00 91.25 93 ALA A O 1
ATOM 689 N N . ALA A 1 94 ? -13.173 5.751 6.800 1.00 90.50 94 ALA A N 1
ATOM 690 C CA . ALA A 1 94 ? -12.679 5.932 5.442 1.00 90.50 94 ALA A CA 1
ATOM 691 C C . ALA A 1 94 ? -13.351 4.991 4.436 1.00 90.50 94 ALA A C 1
ATOM 693 O O . ALA A 1 94 ? -13.865 5.443 3.412 1.00 90.50 94 ALA A O 1
ATOM 694 N N . VAL A 1 95 ? -13.447 3.698 4.765 1.00 90.31 95 VAL A N 1
ATOM 695 C CA . VAL A 1 95 ? -14.139 2.713 3.923 1.00 90.31 95 VAL A CA 1
ATOM 696 C C . VAL A 1 95 ? -15.595 3.132 3.723 1.00 90.31 95 VAL A C 1
ATOM 698 O O . VAL A 1 95 ? -16.057 3.237 2.588 1.00 90.31 95 VAL A O 1
ATOM 701 N N . ARG A 1 96 ? -16.322 3.463 4.802 1.00 89.69 96 ARG A N 1
ATOM 702 C CA . ARG A 1 96 ? -17.718 3.935 4.714 1.00 89.69 96 ARG A CA 1
ATOM 703 C C . ARG A 1 96 ? -17.865 5.195 3.861 1.00 89.69 96 ARG A C 1
ATOM 705 O O . ARG A 1 96 ? -18.854 5.309 3.137 1.00 89.69 96 ARG A O 1
ATOM 712 N N . ALA A 1 97 ? -16.920 6.130 3.938 1.00 86.00 97 ALA A N 1
ATOM 713 C CA . ALA A 1 97 ? -16.929 7.335 3.116 1.00 86.00 97 ALA A CA 1
ATOM 714 C C . ALA A 1 97 ? -16.812 6.996 1.621 1.00 86.00 97 ALA A C 1
ATOM 716 O O . ALA A 1 97 ? -17.566 7.545 0.819 1.00 86.00 97 ALA A O 1
ATOM 717 N N . SER A 1 98 ? -15.962 6.031 1.252 1.00 82.25 98 SER A N 1
ATOM 718 C CA . SER A 1 98 ? -15.836 5.564 -0.136 1.00 82.25 98 SER A CA 1
ATOM 719 C C . SER A 1 98 ? -17.117 4.906 -0.674 1.00 82.25 98 SER A C 1
ATOM 721 O O . SER A 1 98 ? -17.450 5.084 -1.844 1.00 82.25 98 SER A O 1
ATOM 723 N N . TRP A 1 99 ? -17.878 4.198 0.170 1.00 80.88 99 TRP A N 1
ATOM 724 C CA . TRP A 1 99 ? -19.130 3.529 -0.227 1.00 80.88 99 TRP A CA 1
ATOM 725 C C . TRP A 1 99 ? -20.325 4.471 -0.433 1.00 80.88 99 TRP A C 1
ATOM 727 O O . TRP A 1 99 ? -21.251 4.129 -1.163 1.00 80.88 99 TRP A O 1
ATOM 737 N N . LYS A 1 100 ? -20.346 5.656 0.192 1.00 73.94 100 LYS A N 1
ATOM 738 C CA . LYS A 1 100 ? -21.487 6.595 0.097 1.00 73.94 100 LYS A CA 1
ATOM 739 C C . LYS A 1 100 ? -21.619 7.282 -1.268 1.00 73.94 100 LYS A C 1
ATOM 741 O O . LYS A 1 100 ? -22.640 7.913 -1.543 1.00 73.94 100 LYS A O 1
ATOM 746 N N . SER A 1 101 ? -20.617 7.156 -2.133 1.00 67.19 101 SER A N 1
ATOM 747 C CA . SER A 1 101 ? -20.679 7.632 -3.512 1.00 67.19 101 SER A CA 1
ATOM 748 C C . SER A 1 101 ? -21.639 6.758 -4.336 1.00 67.19 101 SER A C 1
ATOM 750 O O . SER A 1 101 ? -21.370 5.581 -4.556 1.00 67.19 101 SER A O 1
ATOM 752 N N . LYS A 1 102 ? -22.750 7.326 -4.844 1.00 53.75 102 LYS A N 1
ATOM 753 C CA . LYS A 1 102 ? -23.765 6.623 -5.676 1.00 53.75 102 LYS A CA 1
ATOM 754 C C . LYS A 1 102 ? -23.203 5.965 -6.950 1.00 53.75 102 LYS A C 1
ATOM 756 O O . LYS A 1 102 ? -23.895 5.181 -7.592 1.00 53.75 102 LYS A O 1
ATOM 761 N N . ARG A 1 103 ? -21.965 6.286 -7.323 1.00 58.59 103 ARG A N 1
ATOM 762 C CA . ARG A 1 103 ? -21.150 5.551 -8.291 1.00 58.59 103 ARG A CA 1
ATOM 763 C C . ARG A 1 103 ? -19.887 5.161 -7.543 1.00 58.59 103 ARG A C 1
ATOM 765 O O . ARG A 1 103 ? -19.007 6.001 -7.364 1.00 58.59 103 ARG A O 1
ATOM 772 N N . PHE A 1 104 ? -19.830 3.937 -7.030 1.00 52.75 104 PHE A N 1
ATOM 773 C CA . PHE A 1 104 ? -18.623 3.434 -6.389 1.00 52.75 104 PHE A CA 1
ATOM 774 C C . PHE A 1 104 ? -17.510 3.370 -7.443 1.00 52.75 104 PHE A C 1
ATOM 776 O O . PHE A 1 104 ? -17.399 2.418 -8.206 1.00 52.75 104 PHE A O 1
ATOM 783 N N . GLN A 1 105 ? -16.733 4.444 -7.528 1.00 57.16 105 GLN A N 1
ATOM 784 C CA . GLN A 1 105 ? -15.431 4.476 -8.162 1.00 57.16 105 GLN A CA 1
ATOM 785 C C . GLN A 1 105 ? -14.460 4.675 -7.011 1.00 57.16 105 GLN A C 1
ATOM 787 O O . GLN A 1 105 ? -14.208 5.819 -6.621 1.00 57.16 105 GLN A O 1
ATOM 792 N N . PRO A 1 106 ? -14.011 3.584 -6.373 1.00 55.75 106 PRO A N 1
ATOM 793 C CA . PRO A 1 106 ? -12.980 3.706 -5.369 1.00 55.75 106 PRO A CA 1
ATOM 794 C C . PRO A 1 106 ? -11.807 4.408 -6.061 1.00 55.75 106 PRO A C 1
ATOM 796 O O . PRO A 1 106 ? -11.423 3.966 -7.148 1.00 55.75 106 PRO A O 1
ATOM 799 N N . PRO A 1 107 ? -11.277 5.523 -5.527 1.00 63.41 107 PRO A N 1
ATOM 800 C CA . PRO A 1 107 ? -10.088 6.121 -6.109 1.00 63.41 107 PRO A CA 1
ATOM 801 C C . PRO A 1 107 ? -9.021 5.028 -6.120 1.00 63.41 107 PRO A C 1
ATOM 803 O O . PRO A 1 107 ? -8.597 4.588 -5.053 1.00 63.41 107 PRO A O 1
ATOM 806 N N . ALA A 1 108 ? -8.691 4.520 -7.316 1.00 65.69 108 ALA A N 1
ATOM 807 C CA . ALA A 1 108 ? -8.029 3.221 -7.480 1.00 65.69 108 ALA A CA 1
ATOM 808 C C . ALA A 1 108 ? -6.757 3.126 -6.628 1.00 65.69 108 ALA A C 1
ATOM 810 O O . ALA A 1 108 ? -6.533 2.130 -5.945 1.00 65.69 108 ALA A O 1
ATOM 811 N N . HIS A 1 109 ? -6.014 4.234 -6.570 1.00 72.69 109 HIS A N 1
ATOM 812 C CA . HIS A 1 109 ? -4.826 4.375 -5.745 1.00 72.69 109 HIS A CA 1
ATOM 813 C C . HIS A 1 109 ? -5.120 4.280 -4.239 1.00 72.69 109 HIS A C 1
ATOM 815 O O . HIS A 1 109 ? -4.475 3.508 -3.548 1.00 72.69 109 HIS A O 1
ATOM 821 N N . THR A 1 110 ? -6.108 5.006 -3.698 1.00 82.56 110 THR A N 1
ATOM 822 C CA . THR A 1 110 ? -6.420 4.965 -2.253 1.00 82.56 110 THR A CA 1
ATOM 823 C C . THR A 1 110 ? -7.003 3.617 -1.829 1.00 82.56 110 THR A C 1
ATOM 825 O O . THR A 1 110 ? -6.776 3.161 -0.711 1.00 82.56 110 THR A O 1
ATOM 828 N N . TRP A 1 111 ? -7.756 2.960 -2.709 1.00 87.81 111 TRP A N 1
ATOM 829 C CA . TRP A 1 111 ? -8.442 1.715 -2.377 1.00 87.81 111 TRP A CA 1
ATOM 830 C C . TRP A 1 111 ? -7.501 0.532 -2.192 1.00 87.81 111 TRP A C 1
ATOM 832 O O . TRP A 1 111 ? -7.726 -0.279 -1.295 1.00 87.81 111 TRP A O 1
ATOM 842 N N . VAL A 1 112 ? -6.420 0.468 -2.977 1.00 88.00 112 VAL A N 1
ATOM 843 C CA . VAL A 1 112 ? -5.374 -0.541 -2.775 1.00 88.00 112 VAL A CA 1
ATOM 844 C C . VAL A 1 112 ? -4.776 -0.432 -1.369 1.00 88.00 112 VAL A C 1
ATOM 846 O O . VAL A 1 112 ? -4.595 -1.447 -0.698 1.00 88.00 112 VAL A O 1
ATOM 849 N N . PHE A 1 113 ? -4.570 0.796 -0.877 1.00 90.06 113 PHE A N 1
ATOM 850 C CA . PHE A 1 113 ? -4.063 1.033 0.474 1.00 90.06 113 PHE A CA 1
ATOM 851 C C . PHE A 1 113 ? -5.089 0.679 1.547 1.00 90.06 113 PHE A C 1
ATOM 853 O O . PHE A 1 113 ? -4.736 0.041 2.533 1.00 90.06 113 PHE A O 1
ATOM 860 N N . LEU A 1 114 ? -6.366 1.024 1.351 1.00 91.00 114 LEU A N 1
ATOM 861 C CA . LEU A 1 114 ? -7.438 0.622 2.269 1.00 91.00 114 LEU A CA 1
ATOM 862 C C . LEU A 1 114 ? -7.536 -0.903 2.391 1.00 91.00 114 LEU A C 1
ATOM 864 O O . LEU A 1 114 ? -7.739 -1.424 3.488 1.00 91.00 114 LEU A O 1
ATO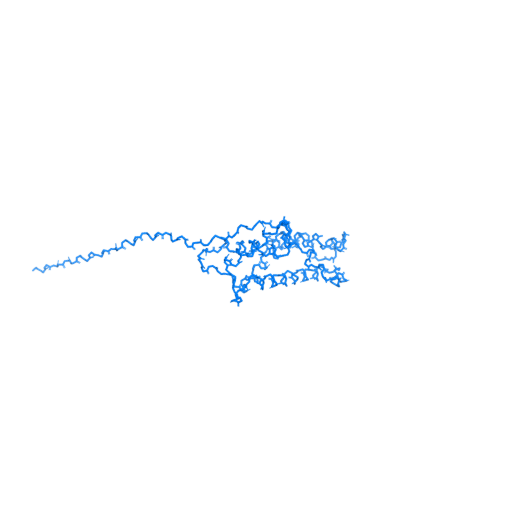M 868 N N . TRP A 1 115 ? -7.376 -1.619 1.278 1.00 92.12 115 TRP A N 1
ATOM 869 C CA . TRP A 1 115 ? -7.355 -3.077 1.266 1.00 92.12 115 TRP A CA 1
ATOM 870 C C . TRP A 1 115 ? -6.128 -3.638 2.000 1.00 92.12 115 TRP A C 1
ATOM 872 O O . TRP A 1 115 ? -6.294 -4.490 2.873 1.00 92.12 115 TRP A O 1
ATOM 882 N N . ALA A 1 116 ? -4.926 -3.120 1.723 1.00 92.38 116 ALA A N 1
ATOM 883 C CA . ALA A 1 116 ? -3.684 -3.556 2.372 1.00 92.38 116 ALA A CA 1
ATOM 884 C C . ALA A 1 116 ? -3.675 -3.281 3.890 1.00 92.38 116 ALA A C 1
ATOM 886 O O . ALA A 1 116 ? -3.232 -4.115 4.686 1.00 92.38 116 ALA A O 1
ATOM 887 N N . LEU A 1 117 ? -4.229 -2.141 4.313 1.00 92.19 117 LEU A N 1
ATOM 888 C CA . LEU A 1 117 ? -4.436 -1.819 5.725 1.00 92.19 117 LEU A CA 1
ATOM 889 C C . LEU A 1 117 ? -5.438 -2.777 6.370 1.00 92.19 117 LEU A C 1
ATOM 891 O O . LEU A 1 117 ? -5.167 -3.313 7.442 1.00 92.19 117 LEU A O 1
ATOM 895 N N . ALA A 1 118 ? -6.577 -3.036 5.721 1.00 92.00 118 ALA A N 1
ATOM 896 C CA . ALA A 1 118 ? -7.568 -3.975 6.239 1.00 92.00 118 ALA A CA 1
ATOM 897 C C . ALA A 1 118 ? -6.998 -5.394 6.390 1.00 92.00 118 ALA A C 1
ATOM 899 O O . ALA A 1 118 ? -7.292 -6.059 7.382 1.00 92.00 118 ALA A O 1
ATOM 900 N N . ASP A 1 119 ? -6.173 -5.852 5.447 1.00 91.62 119 ASP A N 1
ATOM 901 C CA . ASP A 1 119 ? -5.451 -7.125 5.553 1.00 91.62 119 ASP A CA 1
ATOM 902 C C . ASP A 1 119 ? -4.501 -7.142 6.761 1.00 91.62 119 ASP A C 1
ATOM 904 O O . ASP A 1 119 ? -4.552 -8.052 7.589 1.00 91.62 119 ASP A O 1
ATOM 908 N N . THR A 1 120 ? -3.719 -6.074 6.934 1.00 92.62 120 THR A N 1
ATOM 909 C CA . THR A 1 120 ? -2.821 -5.902 8.086 1.00 92.62 120 THR A CA 1
ATOM 910 C C . THR A 1 120 ? -3.575 -5.937 9.413 1.00 92.62 120 THR A C 1
ATOM 912 O O . THR A 1 120 ? -3.167 -6.642 10.333 1.00 92.62 120 THR A O 1
ATOM 915 N N . PHE A 1 121 ? -4.710 -5.241 9.522 1.00 91.62 121 PHE A N 1
ATOM 916 C CA . PHE A 1 121 ? -5.528 -5.295 10.733 1.00 91.62 121 PHE A CA 1
ATOM 917 C C . PHE A 1 121 ? -6.088 -6.694 10.992 1.00 91.62 121 PHE A C 1
ATOM 919 O O . PHE A 1 121 ? -6.067 -7.131 12.135 1.00 91.62 121 PHE A O 1
ATOM 926 N N . ARG A 1 122 ? -6.548 -7.425 9.966 1.00 89.69 122 ARG A N 1
ATOM 927 C CA . ARG A 1 122 ? -7.054 -8.804 10.140 1.00 89.69 122 ARG A CA 1
ATOM 928 C C . ARG A 1 122 ? -5.991 -9.761 10.670 1.00 89.69 122 ARG A C 1
ATOM 930 O O . ARG A 1 122 ? -6.342 -10.705 11.371 1.00 89.69 122 ARG A O 1
ATOM 937 N N . ALA A 1 123 ? -4.725 -9.525 10.334 1.00 88.56 123 ALA A N 1
ATOM 938 C CA . ALA A 1 123 ? -3.601 -10.302 10.844 1.00 88.56 123 ALA A CA 1
ATOM 939 C C . ALA A 1 123 ? -3.215 -9.937 12.293 1.00 88.56 123 ALA A C 1
ATOM 941 O O . ALA A 1 123 ? -2.518 -10.712 12.948 1.00 88.56 123 ALA A O 1
ATOM 942 N N . LYS A 1 124 ? -3.653 -8.778 12.804 1.00 87.31 124 LYS A N 1
ATOM 943 C CA . LYS A 1 124 ? -3.412 -8.337 14.185 1.00 87.31 124 LYS A CA 1
ATOM 944 C C . LYS A 1 124 ? -4.501 -8.844 15.135 1.00 87.31 124 LYS A C 1
ATOM 946 O O . LYS A 1 124 ? -5.646 -9.063 14.748 1.00 87.31 124 LYS A O 1
ATOM 951 N N . ASP A 1 125 ? -4.160 -8.969 16.417 1.00 74.94 125 ASP A N 1
ATOM 952 C CA . ASP A 1 125 ? -5.155 -9.204 17.466 1.00 74.94 125 ASP A CA 1
ATOM 953 C C . ASP A 1 125 ? -6.046 -7.959 17.627 1.00 74.94 125 ASP A C 1
ATOM 955 O O . ASP A 1 125 ? -5.614 -6.918 18.133 1.00 74.94 125 ASP A O 1
ATOM 959 N N . LEU A 1 126 ? -7.301 -8.077 17.184 1.00 70.19 126 LEU A N 1
ATOM 960 C CA . LEU A 1 126 ? -8.310 -7.012 17.077 1.00 70.19 126 LEU A CA 1
ATOM 961 C C . L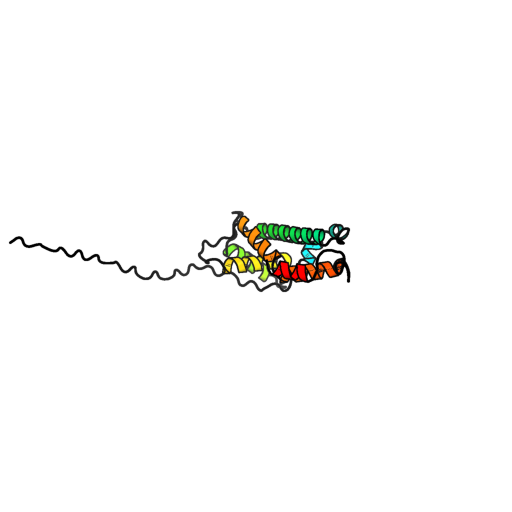EU A 1 126 ? -8.885 -6.539 18.421 1.00 70.19 126 LEU A C 1
ATOM 963 O O . LEU A 1 126 ? -10.053 -6.140 18.527 1.00 70.19 126 LEU A O 1
ATOM 967 N N . SER A 1 127 ? -8.070 -6.564 19.470 1.00 71.25 127 SER A N 1
ATOM 968 C CA . SER A 1 127 ? -8.314 -5.752 20.656 1.00 71.25 127 SER A CA 1
ATOM 969 C C . SER A 1 127 ? -8.567 -4.287 20.247 1.00 71.25 127 SER A C 1
ATOM 971 O O . SER A 1 127 ? -8.048 -3.814 19.237 1.00 71.25 127 SER A O 1
ATOM 973 N N . ARG A 1 128 ? -9.345 -3.525 21.031 1.00 66.81 128 ARG A N 1
ATOM 974 C CA . ARG A 1 128 ? -9.614 -2.088 20.755 1.00 66.81 128 ARG A CA 1
ATOM 975 C C . ARG A 1 128 ? -8.354 -1.216 20.663 1.00 66.81 128 ARG A C 1
ATOM 977 O O . ARG A 1 128 ? -8.439 -0.057 20.280 1.00 66.81 128 ARG A O 1
ATOM 984 N N . SER A 1 129 ? -7.210 -1.757 21.063 1.00 79.75 129 SER A N 1
ATOM 985 C CA . SER A 1 129 ? -5.890 -1.138 21.000 1.00 79.75 129 SER A CA 1
ATOM 986 C C . SER A 1 129 ? -5.111 -1.468 19.725 1.00 79.75 129 SER A C 1
ATOM 988 O O . SER A 1 129 ? -3.976 -1.019 19.606 1.00 79.75 129 SER A O 1
ATOM 990 N N . ALA A 1 130 ? -5.667 -2.246 18.790 1.00 87.69 130 ALA A N 1
ATOM 991 C CA . ALA A 1 130 ? -5.011 -2.511 17.516 1.00 87.69 130 ALA A CA 1
ATOM 992 C C . ALA A 1 130 ? -4.815 -1.192 16.759 1.00 87.69 130 ALA A C 1
ATOM 994 O O . ALA A 1 130 ? -5.779 -0.544 16.351 1.00 87.69 130 ALA A O 1
ATOM 995 N N . ARG A 1 131 ? -3.549 -0.809 16.602 1.00 91.75 131 ARG A N 1
ATOM 996 C CA . ARG A 1 131 ? -3.109 0.381 15.878 1.00 91.75 131 ARG A CA 1
ATOM 997 C C . ARG A 1 131 ? -2.091 -0.040 14.824 1.00 91.75 131 ARG A C 1
ATOM 999 O O . ARG A 1 131 ? -1.388 -1.045 14.991 1.00 91.75 131 ARG A O 1
ATOM 1006 N N . VAL A 1 132 ? -2.041 0.706 13.735 1.00 92.00 132 VAL A N 1
ATOM 1007 C CA . VAL A 1 132 ? -0.942 0.680 12.772 1.00 92.00 132 VAL A CA 1
ATOM 1008 C C . VAL A 1 132 ? -0.260 2.026 12.913 1.00 92.00 132 VAL A C 1
ATOM 1010 O O . VAL A 1 132 ? -0.914 3.043 12.744 1.00 92.00 132 VAL A O 1
ATOM 1013 N N . SER A 1 133 ? 1.010 2.044 13.285 1.00 94.00 133 SER A N 1
ATOM 1014 C CA . SER A 1 133 ? 1.811 3.270 13.338 1.00 94.00 133 SER A CA 1
ATOM 1015 C C . SER A 1 133 ? 2.318 3.659 11.950 1.00 94.00 133 SER A C 1
ATOM 1017 O O . SER A 1 133 ? 2.360 2.829 11.039 1.00 94.00 133 SER A O 1
ATOM 1019 N N . ILE A 1 134 ? 2.762 4.906 11.786 1.00 91.12 134 ILE A N 1
ATOM 1020 C CA . ILE A 1 134 ? 3.374 5.353 10.526 1.00 91.12 134 ILE A CA 1
ATOM 1021 C C . ILE A 1 134 ? 4.601 4.510 10.129 1.00 91.12 134 ILE A C 1
ATOM 1023 O O . ILE A 1 134 ? 4.799 4.235 8.954 1.00 91.12 134 ILE A O 1
ATOM 1027 N N . ALA A 1 135 ? 5.384 4.023 11.096 1.00 90.75 135 ALA A N 1
ATOM 1028 C CA . ALA A 1 135 ? 6.527 3.149 10.822 1.00 90.75 135 ALA A CA 1
ATOM 1029 C C . ALA A 1 135 ? 6.093 1.756 10.333 1.00 90.75 135 ALA A C 1
ATOM 1031 O O . ALA A 1 135 ? 6.736 1.150 9.481 1.00 90.75 135 ALA A O 1
ATOM 1032 N N . GLU A 1 136 ? 4.978 1.238 10.853 1.00 93.19 136 GLU A N 1
ATOM 1033 C CA . GLU A 1 136 ? 4.389 -0.003 10.344 1.00 93.19 136 GLU A CA 1
ATOM 1034 C C . GLU A 1 136 ? 3.765 0.194 8.957 1.00 93.19 136 GLU A C 1
ATOM 1036 O O . GLU A 1 136 ? 3.692 -0.763 8.190 1.00 93.19 136 GLU A O 1
ATOM 1041 N N . MET A 1 137 ? 3.359 1.417 8.598 1.00 93.12 137 MET A N 1
ATOM 1042 C CA . MET A 1 137 ? 2.845 1.718 7.260 1.00 93.12 137 MET A CA 1
ATOM 1043 C C . MET A 1 137 ? 3.876 1.434 6.173 1.00 93.12 137 MET A C 1
ATOM 1045 O O . MET A 1 137 ? 3.518 0.869 5.142 1.00 93.12 137 MET A O 1
ATOM 1049 N N . ASP A 1 138 ? 5.149 1.753 6.410 1.00 92.81 138 ASP A N 1
ATOM 1050 C CA . ASP A 1 138 ? 6.217 1.437 5.457 1.00 92.81 138 ASP A CA 1
ATOM 1051 C C . ASP A 1 138 ? 6.291 -0.071 5.189 1.00 92.81 138 ASP A C 1
ATOM 1053 O O . ASP A 1 138 ? 6.417 -0.487 4.040 1.00 92.81 138 ASP A O 1
ATOM 1057 N N . GLN A 1 139 ? 6.083 -0.902 6.215 1.00 94.62 139 GLN A N 1
ATOM 1058 C CA . GLN A 1 139 ? 6.033 -2.360 6.061 1.00 94.62 139 GLN A CA 1
ATOM 1059 C C . GLN A 1 139 ? 4.805 -2.817 5.260 1.00 94.62 139 GLN A C 1
ATOM 1061 O O . GLN A 1 139 ? 4.892 -3.757 4.467 1.00 94.62 139 GLN A O 1
ATOM 1066 N N . VAL A 1 140 ? 3.655 -2.157 5.438 1.00 94.06 140 VAL A N 1
ATOM 1067 C CA . VAL A 1 140 ? 2.447 -2.422 4.637 1.00 94.06 140 VAL A CA 1
ATOM 1068 C C . VAL A 1 140 ? 2.692 -2.078 3.168 1.00 94.06 140 VAL A C 1
ATOM 1070 O O . VAL A 1 140 ? 2.314 -2.850 2.284 1.00 94.06 140 VAL A O 1
ATOM 1073 N N . VAL A 1 141 ? 3.353 -0.949 2.901 1.00 94.31 141 VAL A N 1
ATOM 1074 C CA . VAL A 1 141 ? 3.722 -0.532 1.545 1.00 94.31 141 VAL A CA 1
ATOM 1075 C C . VAL A 1 141 ? 4.731 -1.503 0.937 1.00 94.31 141 VAL A C 1
ATOM 1077 O O . VAL A 1 141 ? 4.531 -1.944 -0.190 1.00 94.31 141 VAL A O 1
ATOM 1080 N N . ASP A 1 142 ? 5.749 -1.922 1.684 1.00 94.44 142 ASP A N 1
ATOM 1081 C CA . ASP A 1 142 ? 6.728 -2.908 1.219 1.00 94.44 142 ASP A CA 1
ATOM 1082 C C . ASP A 1 142 ? 6.061 -4.246 0.869 1.00 94.44 142 ASP A C 1
ATOM 1084 O O . ASP A 1 142 ? 6.365 -4.847 -0.164 1.00 94.44 142 ASP A O 1
ATOM 1088 N N . LYS A 1 143 ? 5.097 -4.699 1.684 1.00 93.25 143 LYS A N 1
ATOM 1089 C CA . LYS A 1 143 ? 4.300 -5.902 1.395 1.00 93.25 143 LYS A CA 1
ATOM 1090 C C . LYS A 1 143 ? 3.486 -5.742 0.109 1.00 93.25 143 LYS A C 1
ATOM 1092 O O . LYS A 1 143 ? 3.414 -6.678 -0.687 1.00 93.25 143 LYS A O 1
ATOM 1097 N N . LEU A 1 144 ? 2.881 -4.574 -0.108 1.00 92.56 144 LEU A N 1
ATOM 1098 C CA . LEU A 1 144 ? 2.136 -4.271 -1.331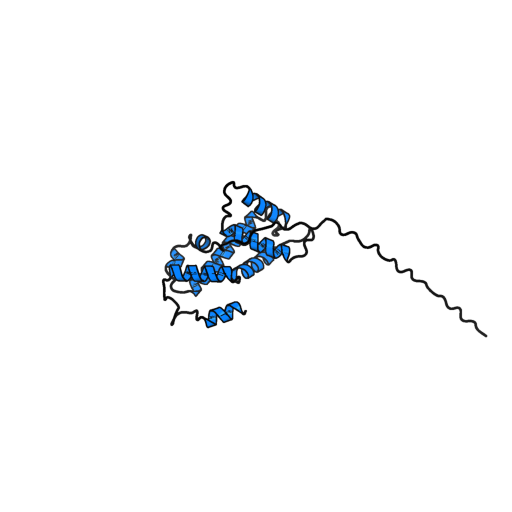 1.00 92.56 144 LEU A CA 1
ATOM 1099 C C . LEU A 1 144 ? 3.053 -4.284 -2.563 1.00 92.56 144 LEU A C 1
ATOM 1101 O O . LEU A 1 144 ? 2.710 -4.924 -3.557 1.00 92.56 144 LEU A O 1
ATOM 1105 N N . LEU A 1 145 ? 4.219 -3.637 -2.481 1.00 92.56 145 LEU A N 1
ATOM 1106 C CA . LEU A 1 145 ? 5.209 -3.565 -3.562 1.00 92.56 145 LEU A CA 1
ATOM 1107 C C . LEU A 1 145 ? 5.757 -4.942 -3.960 1.00 92.56 145 LEU A C 1
ATOM 1109 O O . LEU A 1 145 ? 6.134 -5.147 -5.109 1.00 92.56 145 LEU A O 1
ATOM 1113 N N . ARG A 1 146 ? 5.767 -5.903 -3.032 1.00 92.44 146 ARG A N 1
ATOM 1114 C CA . ARG A 1 146 ? 6.170 -7.296 -3.289 1.00 92.44 146 ARG A CA 1
ATOM 1115 C C . ARG A 1 146 ? 5.016 -8.212 -3.692 1.00 92.44 146 ARG A C 1
ATOM 1117 O O . ARG A 1 146 ? 5.237 -9.380 -4.000 1.00 92.44 146 ARG A O 1
ATOM 1124 N N . SER A 1 147 ? 3.776 -7.726 -3.667 1.00 90.94 147 SER A N 1
ATOM 1125 C CA . SER A 1 147 ? 2.626 -8.554 -4.025 1.00 90.94 147 SER A CA 1
ATOM 1126 C C . SER A 1 147 ? 2.672 -8.924 -5.508 1.00 90.94 147 SER A C 1
ATOM 1128 O O . SER A 1 147 ? 2.908 -8.070 -6.360 1.00 90.94 147 SER A O 1
ATOM 1130 N N . VAL A 1 148 ? 2.397 -10.193 -5.828 1.00 85.62 148 VAL A N 1
ATOM 1131 C CA . VAL A 1 148 ? 2.415 -10.705 -7.215 1.00 85.62 148 VAL A CA 1
ATOM 1132 C C . VAL A 1 148 ? 1.579 -9.823 -8.144 1.00 85.62 148 VAL A C 1
ATOM 1134 O O . VAL A 1 148 ? 2.025 -9.469 -9.226 1.00 85.62 148 VAL A O 1
ATOM 1137 N N . LYS A 1 149 ? 0.412 -9.375 -7.671 1.00 88.50 149 LYS A N 1
ATOM 1138 C CA . LYS A 1 149 ? -0.489 -8.497 -8.420 1.00 88.50 149 LYS A CA 1
ATOM 1139 C C . LYS A 1 149 ? 0.144 -7.159 -8.802 1.00 88.50 149 LYS A C 1
ATOM 1141 O O . LYS A 1 149 ? -0.011 -6.718 -9.936 1.00 88.50 149 LYS A O 1
ATOM 1146 N N . PHE A 1 150 ? 0.844 -6.520 -7.864 1.00 89.19 150 PHE A N 1
ATOM 1147 C CA . PHE A 1 150 ? 1.535 -5.264 -8.137 1.00 89.19 150 PHE A CA 1
ATOM 1148 C C . PHE A 1 150 ? 2.642 -5.461 -9.171 1.00 89.19 150 PHE A C 1
ATOM 1150 O O . PHE A 1 150 ? 2.779 -4.655 -10.086 1.00 89.19 150 PHE A O 1
ATOM 1157 N N . LEU A 1 151 ? 3.405 -6.547 -9.049 1.00 88.38 151 LEU A N 1
ATOM 1158 C CA . LEU A 1 151 ? 4.493 -6.848 -9.973 1.00 88.38 151 LEU A CA 1
ATOM 1159 C C . LEU A 1 151 ? 3.985 -7.152 -11.379 1.00 88.38 151 LEU A C 1
ATOM 1161 O O . LEU A 1 151 ? 4.565 -6.659 -12.343 1.00 88.38 151 LEU A O 1
ATOM 1165 N N . ASP A 1 152 ? 2.916 -7.941 -11.494 1.00 88.12 152 ASP A N 1
ATOM 1166 C CA . ASP A 1 152 ? 2.291 -8.265 -12.775 1.00 88.12 152 ASP A CA 1
ATOM 1167 C C . ASP A 1 152 ? 1.792 -6.987 -13.467 1.00 88.12 152 ASP A C 1
ATOM 1169 O O . ASP A 1 152 ? 2.050 -6.781 -14.651 1.00 88.12 152 ASP A O 1
ATOM 1173 N N . GLU A 1 153 ? 1.141 -6.085 -12.722 1.00 89.75 153 GLU A N 1
ATOM 1174 C CA . GLU A 1 153 ? 0.686 -4.794 -13.253 1.00 89.75 153 GLU A CA 1
ATOM 1175 C C . GLU A 1 15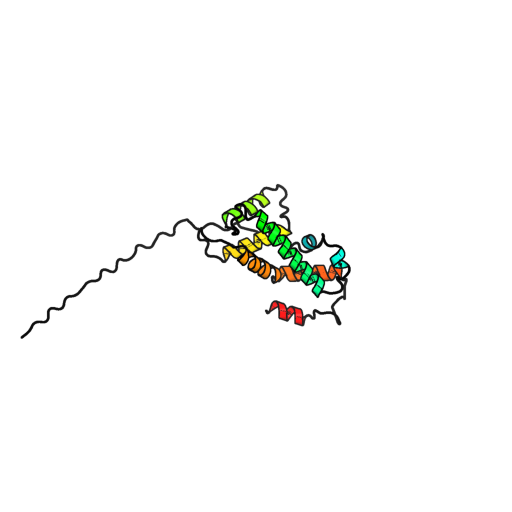3 ? 1.853 -3.872 -13.628 1.00 89.75 153 GLU A C 1
ATOM 1177 O O . GLU A 1 153 ? 1.818 -3.235 -14.679 1.00 89.75 153 GLU A O 1
ATOM 1182 N N . ARG A 1 154 ? 2.907 -3.822 -12.803 1.00 90.62 154 ARG A N 1
ATOM 1183 C CA . ARG A 1 154 ? 4.131 -3.059 -13.084 1.00 90.62 154 ARG A CA 1
ATOM 1184 C C . ARG A 1 154 ? 4.786 -3.525 -14.374 1.00 90.62 154 ARG A C 1
ATOM 1186 O O . ARG A 1 154 ? 5.136 -2.690 -15.198 1.00 90.62 154 ARG A O 1
ATOM 1193 N N . ARG A 1 155 ? 4.927 -4.838 -14.548 1.00 86.56 155 ARG A N 1
ATOM 1194 C CA . ARG A 1 155 ? 5.492 -5.430 -15.759 1.00 86.56 155 ARG A CA 1
ATOM 1195 C C . ARG A 1 155 ? 4.632 -5.121 -16.979 1.00 86.56 155 ARG A C 1
ATOM 1197 O O . ARG A 1 155 ? 5.155 -4.613 -17.958 1.00 86.56 155 ARG A O 1
ATOM 1204 N N . ALA A 1 156 ? 3.323 -5.361 -16.899 1.00 87.69 156 ALA A N 1
ATOM 1205 C CA . ALA A 1 156 ? 2.414 -5.086 -18.009 1.00 87.69 156 ALA A CA 1
ATOM 1206 C C . ALA A 1 156 ? 2.456 -3.611 -18.440 1.00 87.69 156 ALA A C 1
ATOM 1208 O O . ALA A 1 156 ? 2.416 -3.317 -19.630 1.00 87.69 156 ALA A O 1
ATOM 1209 N N . LEU A 1 157 ? 2.560 -2.689 -17.479 1.00 87.31 157 LEU A N 1
ATOM 1210 C CA . LEU A 1 157 ? 2.682 -1.262 -17.762 1.00 87.31 157 LEU A CA 1
ATOM 1211 C C . LEU A 1 157 ? 4.046 -0.900 -18.363 1.00 87.31 157 LEU A C 1
ATOM 1213 O O . LEU A 1 157 ? 4.103 -0.073 -19.266 1.00 87.31 157 LEU A O 1
ATOM 1217 N N . PHE A 1 158 ? 5.132 -1.506 -17.880 1.00 84.88 158 PHE A N 1
ATOM 1218 C CA . PHE A 1 158 ? 6.456 -1.323 -18.472 1.00 84.88 158 PHE A CA 1
ATOM 1219 C C . PHE A 1 158 ? 6.478 -1.790 -19.932 1.00 84.88 158 PHE A C 1
ATOM 1221 O O . PHE A 1 158 ? 6.891 -1.025 -20.797 1.00 84.88 158 PHE A O 1
ATOM 1228 N N . ASP A 1 159 ? 5.958 -2.989 -20.208 1.00 83.25 159 ASP A N 1
ATOM 1229 C CA . ASP A 1 159 ? 5.885 -3.564 -21.556 1.00 83.25 159 ASP A CA 1
ATOM 1230 C C . ASP A 1 159 ? 5.049 -2.678 -22.510 1.00 83.25 159 ASP A C 1
ATOM 1232 O O . ASP A 1 159 ? 5.407 -2.508 -23.676 1.00 83.25 159 ASP A O 1
ATOM 1236 N N . ASP A 1 160 ? 3.959 -2.071 -22.018 1.00 83.94 160 ASP A N 1
ATOM 1237 C CA . ASP A 1 160 ? 3.114 -1.130 -22.778 1.00 83.94 160 ASP A CA 1
ATOM 1238 C C . ASP A 1 160 ? 3.860 0.164 -23.153 1.00 83.94 160 ASP A C 1
ATOM 1240 O O . ASP A 1 160 ? 3.705 0.678 -24.260 1.00 83.94 160 ASP A O 1
ATOM 1244 N N . ILE A 1 161 ? 4.701 0.677 -22.250 1.00 80.38 161 ILE A N 1
ATOM 1245 C CA . ILE A 1 161 ? 5.453 1.925 -22.449 1.00 80.38 161 ILE A CA 1
ATOM 1246 C C . ILE A 1 161 ? 6.706 1.703 -23.298 1.00 80.38 161 ILE A C 1
ATOM 1248 O O . ILE A 1 161 ? 6.984 2.483 -24.207 1.00 80.38 161 ILE A O 1
ATOM 1252 N N . ALA A 1 162 ? 7.487 0.673 -22.975 1.00 76.19 162 ALA A N 1
ATOM 1253 C CA . ALA A 1 162 ? 8.765 0.394 -23.620 1.00 76.19 162 ALA A CA 1
ATOM 1254 C C . ALA A 1 162 ? 8.584 -0.230 -25.015 1.00 76.19 162 ALA A C 1
ATOM 1256 O O . ALA A 1 162 ? 9.458 -0.101 -25.871 1.00 76.19 162 ALA A O 1
ATOM 1257 N N . GLY A 1 163 ? 7.427 -0.849 -25.268 1.00 67.75 163 GLY A N 1
ATOM 1258 C CA . GLY A 1 163 ? 7.127 -1.566 -26.498 1.00 67.75 163 GLY A CA 1
ATOM 1259 C C . GLY A 1 163 ? 7.573 -3.035 -26.451 1.00 67.75 163 GLY A C 1
ATOM 1260 O O . GLY A 1 163 ? 8.376 -3.437 -25.605 1.00 67.75 163 GLY A O 1
ATOM 1261 N N . PRO A 1 164 ? 7.047 -3.875 -27.361 1.00 62.16 164 PRO A N 1
ATOM 1262 C CA . PRO A 1 164 ? 7.383 -5.293 -27.404 1.00 62.16 164 PRO A CA 1
ATOM 1263 C C . PRO A 1 164 ? 8.868 -5.491 -27.742 1.00 62.16 164 PRO A C 1
ATOM 1265 O O . PRO A 1 164 ? 9.350 -4.953 -28.736 1.00 62.16 164 PRO A O 1
ATOM 1268 N N . GLY A 1 165 ? 9.570 -6.300 -26.944 1.00 54.75 165 GLY A N 1
ATOM 1269 C CA . GLY A 1 165 ? 10.979 -6.647 -27.178 1.00 54.75 165 GLY A CA 1
ATOM 1270 C C . GLY A 1 165 ? 12.004 -5.677 -26.580 1.00 54.75 165 GLY A C 1
ATOM 1271 O O . GLY A 1 165 ? 13.152 -5.635 -27.012 1.00 54.75 165 GLY A O 1
ATOM 1272 N N . VAL A 1 166 ? 11.608 -4.859 -25.600 1.00 50.88 166 VAL A N 1
ATOM 1273 C CA . VAL A 1 166 ? 12.561 -4.128 -24.755 1.00 50.88 166 VAL A CA 1
ATOM 1274 C C . VAL A 1 166 ? 12.768 -4.921 -23.467 1.00 50.88 166 VAL A C 1
ATOM 1276 O O . VAL A 1 166 ? 11.880 -4.993 -22.623 1.00 50.88 166 VAL A O 1
ATOM 1279 N N . GLY A 1 167 ? 13.947 -5.537 -23.330 1.00 50.53 167 GLY A N 1
ATOM 1280 C CA . GLY A 1 167 ? 14.361 -6.287 -22.135 1.00 50.53 167 GLY A CA 1
ATOM 1281 C C . GLY A 1 167 ? 14.490 -7.803 -22.314 1.00 50.53 167 GLY A C 1
ATOM 1282 O O . GLY A 1 167 ? 14.757 -8.507 -21.340 1.00 50.53 167 GLY A O 1
ATOM 1283 N N . ASP A 1 168 ? 14.330 -8.327 -23.530 1.00 55.06 168 ASP A N 1
ATOM 1284 C CA . ASP A 1 168 ? 14.352 -9.766 -23.788 1.00 55.06 168 ASP A CA 1
ATOM 1285 C C . ASP A 1 168 ? 15.747 -10.377 -23.956 1.00 55.06 168 ASP A C 1
ATOM 1287 O O . ASP A 1 168 ? 15.888 -11.509 -23.505 1.00 55.06 168 ASP A O 1
ATOM 1291 N N . GLU A 1 169 ? 16.797 -9.691 -24.441 1.00 49.12 169 GLU A N 1
ATOM 1292 C CA . GLU A 1 169 ? 18.137 -10.336 -24.498 1.00 49.12 169 GLU A CA 1
ATOM 1293 C C . GLU A 1 169 ? 19.383 -9.494 -24.138 1.00 49.12 169 GLU A C 1
ATOM 1295 O O . GLU A 1 169 ? 20.442 -10.082 -23.933 1.00 49.12 169 GLU A O 1
ATOM 1300 N N . GLU A 1 170 ? 19.300 -8.176 -23.909 1.00 51.75 170 GLU A N 1
ATOM 1301 C CA . GLU A 1 170 ? 20.472 -7.391 -23.436 1.00 51.75 170 GLU A CA 1
ATOM 1302 C C . GLU A 1 170 ? 20.191 -6.435 -22.253 1.00 51.75 170 GLU A C 1
ATOM 1304 O O . GLU A 1 170 ? 21.101 -5.766 -21.763 1.00 51.75 170 GLU A O 1
ATOM 1309 N N . GLY A 1 171 ? 18.964 -6.404 -21.712 1.00 47.81 171 GLY A N 1
ATOM 1310 C CA . GLY A 1 171 ? 18.549 -5.432 -20.687 1.00 47.81 171 GLY A CA 1
ATOM 1311 C C . GLY A 1 171 ? 17.697 -6.005 -19.545 1.00 47.81 171 GLY A C 1
ATOM 1312 O O . GLY A 1 171 ? 16.485 -5.865 -19.544 1.00 47.81 171 GLY A O 1
ATOM 1313 N N . ALA A 1 172 ? 18.367 -6.570 -18.540 1.00 48.06 172 ALA A N 1
ATOM 1314 C CA . ALA A 1 172 ? 18.011 -6.599 -17.108 1.00 48.06 172 ALA A CA 1
ATOM 1315 C C . ALA A 1 172 ? 16.963 -7.559 -16.479 1.00 48.06 172 ALA A C 1
ATOM 1317 O O . ALA A 1 172 ? 17.157 -7.839 -15.293 1.00 48.06 172 ALA A O 1
ATOM 1318 N N . PHE A 1 173 ? 15.974 -8.175 -17.148 1.00 51.72 173 PHE A N 1
ATOM 1319 C CA . PHE A 1 173 ? 15.061 -9.110 -16.433 1.00 51.72 173 PHE A CA 1
ATOM 1320 C C . PHE A 1 173 ? 14.741 -10.412 -17.170 1.00 51.72 173 PHE A C 1
ATOM 1322 O O . PHE A 1 173 ? 13.647 -10.648 -17.683 1.00 51.72 173 PHE A O 1
ATOM 1329 N N . SER A 1 174 ? 15.698 -11.341 -17.131 1.00 61.38 174 SER A N 1
ATOM 1330 C CA . SER A 1 174 ? 15.442 -12.720 -17.547 1.00 61.38 174 SER A CA 1
ATOM 1331 C C . SER A 1 174 ? 14.279 -13.336 -16.751 1.00 61.38 174 SER A C 1
ATOM 1333 O O . SER A 1 174 ? 14.049 -13.011 -15.581 1.00 61.38 174 SER A O 1
ATOM 1335 N N . LYS A 1 175 ? 13.585 -14.315 -17.345 1.00 62.75 175 LYS A N 1
ATOM 1336 C CA . LYS A 1 175 ? 12.586 -15.142 -16.642 1.00 62.75 175 LYS A CA 1
ATOM 1337 C C . LYS A 1 175 ? 13.118 -15.691 -15.305 1.00 62.75 175 LYS A C 1
ATOM 1339 O O . LYS A 1 175 ? 12.365 -15.767 -14.338 1.00 62.75 175 LYS A O 1
ATOM 1344 N N . ALA A 1 176 ? 14.410 -16.017 -15.238 1.00 65.12 176 ALA A N 1
ATOM 1345 C CA . ALA A 1 176 ? 15.067 -16.494 -14.024 1.00 65.12 176 ALA A CA 1
ATOM 1346 C C . ALA A 1 176 ? 15.162 -15.411 -12.934 1.00 65.12 176 ALA A C 1
ATOM 1348 O O . ALA A 1 176 ? 14.929 -15.705 -11.764 1.00 65.12 176 ALA A O 1
ATOM 1349 N N . THR A 1 177 ? 15.429 -14.153 -13.303 1.00 58.88 177 THR A N 1
ATOM 1350 C CA . THR A 1 177 ? 15.431 -13.012 -12.370 1.00 58.88 177 THR A CA 1
ATOM 1351 C C . THR A 1 177 ? 14.045 -12.814 -11.749 1.00 58.88 177 THR A C 1
ATOM 1353 O O . THR A 1 177 ? 13.916 -12.610 -10.542 1.00 58.88 177 THR A O 1
ATOM 1356 N N . TRP A 1 178 ? 12.993 -12.974 -12.554 1.00 55.81 178 TRP A N 1
ATOM 1357 C CA . TRP A 1 178 ? 11.604 -12.915 -12.097 1.00 55.81 178 TRP A CA 1
ATOM 1358 C C . TRP A 1 178 ? 11.213 -14.050 -11.153 1.00 55.81 178 TRP A C 1
ATOM 1360 O O . TRP A 1 178 ? 10.520 -13.830 -10.158 1.00 55.81 178 TRP A O 1
ATOM 1370 N N . GLU A 1 179 ? 11.660 -15.267 -11.438 1.00 62.44 179 GLU A N 1
ATOM 1371 C CA . GLU A 1 179 ? 11.425 -16.411 -10.558 1.00 62.44 179 GLU A CA 1
ATOM 1372 C C . GLU A 1 179 ? 12.197 -16.286 -9.237 1.00 62.44 179 GLU A C 1
ATOM 1374 O O . GLU A 1 179 ? 11.632 -16.574 -8.183 1.00 62.44 179 GLU A O 1
ATOM 1379 N N . ALA A 1 180 ? 13.432 -15.774 -9.267 1.00 64.00 180 ALA A N 1
ATOM 1380 C CA . ALA A 1 180 ? 14.227 -15.530 -8.065 1.00 64.00 180 ALA A CA 1
ATOM 1381 C C . ALA A 1 180 ? 13.580 -14.489 -7.137 1.00 64.00 180 ALA A C 1
ATOM 1383 O O . ALA A 1 180 ? 13.522 -14.699 -5.929 1.00 64.00 180 ALA A O 1
ATOM 1384 N N . TRP A 1 181 ? 13.036 -13.403 -7.694 1.00 56.12 181 TRP A N 1
ATOM 1385 C CA . TRP A 1 181 ? 12.408 -12.337 -6.906 1.00 56.12 181 TRP A CA 1
ATOM 1386 C C . TRP A 1 181 ? 11.059 -12.750 -6.304 1.00 56.12 181 TRP A C 1
ATOM 1388 O O . TRP A 1 181 ? 10.720 -12.342 -5.199 1.00 56.12 181 TRP A O 1
ATOM 1398 N N . ARG A 1 182 ? 10.294 -13.615 -6.987 1.00 49.16 182 ARG A N 1
ATOM 1399 C CA . ARG A 1 182 ? 9.084 -14.222 -6.400 1.00 49.16 182 ARG A CA 1
ATOM 1400 C C . ARG A 1 182 ? 9.380 -15.161 -5.225 1.00 49.16 182 ARG A C 1
ATOM 1402 O O . ARG A 1 182 ? 8.468 -15.437 -4.449 1.00 49.16 182 ARG A O 1
ATOM 1409 N N . ALA A 1 183 ? 10.600 -15.684 -5.126 1.00 62.22 183 ALA A N 1
ATOM 1410 C CA . ALA A 1 183 ? 10.997 -16.652 -4.107 1.00 62.22 183 ALA A CA 1
ATOM 1411 C C . ALA A 1 183 ? 11.648 -16.024 -2.857 1.00 62.22 183 ALA A C 1
ATOM 1413 O O . ALA A 1 183 ? 11.844 -16.740 -1.873 1.00 62.22 183 ALA A O 1
ATOM 1414 N N . SER A 1 184 ? 11.991 -14.730 -2.892 1.00 47.12 184 SER A N 1
ATOM 1415 C CA . SER A 1 184 ? 12.664 -13.979 -1.815 1.00 47.12 184 SER A CA 1
ATOM 1416 C C . SER A 1 184 ? 11.713 -13.113 -0.996 1.00 47.12 184 SER A C 1
ATOM 1418 O O . SER A 1 184 ? 11.861 -13.081 0.245 1.00 47.12 184 SER A O 1
#

Organism: Symbiodinium pilosum (NCBI:txid2952)

Secondary structure (DSSP, 8-state):
---------------PPPPP--TTPPPPP--PPPS---HHHHHTT-GGGGTSTTSHHHHHHHHHHHHHHHHHHHHHHH-SS-SSEEEHHHHHHHHHHHHTSSS----HHHHHHHHHHHHHHHHS--STT-EEEHHHHHHHHHHHHTSHHHHHHHHHHHHHHH-TTSSSSSSS--HHHHHHHHH-

Sequence (184 aa):
MLGRMVCFVLVAAAVAKPRQPKSTYVKVPVVPEPTTCGLANLLRPQPDLFADATFEGAFVSAAEAAVREAAGAAWKRLDSNQDGNLDVDELSAAVRASWKSKRFQPPAHTWVFLWALADTFRAKDLSRSARVSIAEMDQVVDKLLRSVKFLDERRALFDDIAGPGVGDEEGAFSKATWEAWRAS

pLDDT: mean 78.33, std 15.25, range [45.75, 95.75]

Radius of gyration: 25.73 Å; chains: 1; bounding box: 44×55×99 Å

InterPro domains:
  IPR002048 EF-hand domain [PS50222] (66-101)
  IPR011992 EF-hand domain pair [SSF47473] (72-145)
  IPR018247 EF-Hand 1, calcium-binding site [PS00018] (79-91)